Protein AF-A0A356RF55-F1 (afdb_monomer)

Secondary structure (DSSP, 8-state):
---SS-PPSS-EEEEETTTT-TTT----HHHHHHHHHHS-SSSEEEEEESSTT-EEEEES-SSHHHHHHHHHHHHHHHSS-EEEEEHHHHHHHHHTS-TT-EE-TT--EEEEETTEEEEEEEEEESSPPPGGG---EEEETTEEEEEEEETTEEEEEE---SS---HHHHHHHHHHHHHHH-TT-TT--EEEEEHHHHHHHHHTTT-B--

pLDDT: mean 89.75, std 10.33, range [41.44, 98.0]

Radius of gyration: 16.72 Å; Cα contacts (8 Å, |Δi|>4): 399; chains: 1; bounding box: 42×36×48 Å

Foldseek 3Di:
DPPDDDDDAQKKKKFFAPFCVPVPHNDQLVVLLVQLCVQDPVKHFFWWFRDRRTITMIPNHNDPVNQVVSQVSSCVSRVGHMHMDILVLLVLVVVPDDPQWDADPVQWIWDQDPLGTWTKKKKFKPDFADPVLFDFADLDPFKTFHDDSGSGITIITGDDDPPDDDQVVRQVSVVVSSCVVPVVCPVMHIHMDGSSRSCCVSVVNNMDGD

Mean predicted aligned error: 4.97 Å

Sequence (210 aa):
MITSKIIPQGCGVIFPKDMGNYAHNSVEIRQIFQKLREGTSMIQFVGYHPRRSGNFMFWPGANQEDLQKAKQIGEAVTQLPCLTRSRDSLLLVNTQLPREIQSTARGSLYLETEKGPRKIILVMLSESIEERYHITGPINPRVDIYKWVSPSDVLLLYTRPQTGGDVGQVTTALLKHLKKNCAFLTQLDGTGRAMGVIKDIVTRKNLRYD

Solven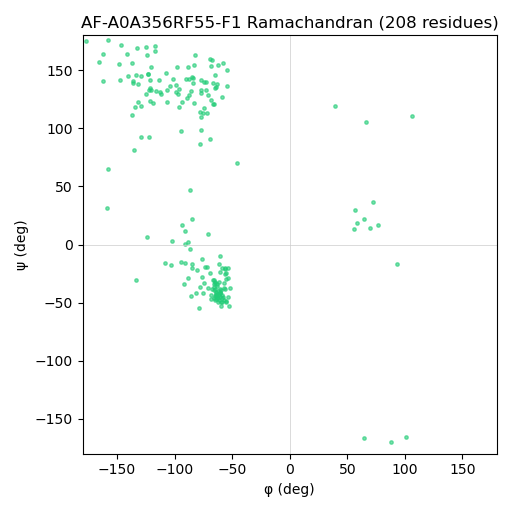t-accessible surface area (backbone atoms only — not comparable to full-atom values): 11816 Å² total; per-residue (Å²): 132,91,78,80,88,76,78,66,83,45,27,19,36,41,38,39,43,75,38,41,36,83,91,80,42,80,58,62,60,66,61,53,51,53,53,48,46,70,70,44,91,82,46,43,54,61,33,32,42,87,53,53,49,41,39,40,30,29,34,61,10,70,49,70,67,40,37,49,53,51,26,53,52,46,24,70,70,68,74,29,65,47,47,59,45,36,46,66,61,52,40,52,52,60,71,70,52,71,88,77,55,46,70,47,99,86,46,46,34,29,38,78,47,99,89,44,75,21,35,38,30,36,32,40,42,77,54,75,49,62,71,96,73,69,73,67,45,77,78,50,102,42,36,28,36,66,42,76,75,48,54,33,32,33,36,29,34,31,55,74,49,96,71,70,81,56,57,64,58,56,33,53,51,50,50,54,51,48,39,71,76,37,74,86,46,77,84,66,48,66,42,48,43,52,41,31,58,54,46,24,63,67,71,61,44,78,59,46,69,129

Nearest PDB structures (foldseek):
  2ywe-assembly1_A  TM=2.820E-01  e=8.506E-03  Aquifex aeolicus VF5
  4un1-assembly2_C  TM=5.037E-01  e=1.019E+00  Desulfovibrio desulfuricans
  4pvh-assembly1_A  TM=2.964E-01  e=3.865E-01  Phleum pratense
  3kso-assembly1_A-3  TM=2.111E-01  e=7.525E-01  Escherichia coli K-12
  8gjk-assembly1_A  TM=2.658E-01  e=4.360E+00  Campylobacter jejuni

Structure (mmCIF, N/CA/C/O backbone):
data_AF-A0A356RF55-F1
#
_entry.id   AF-A0A356RF55-F1
#
loop_
_atom_site.group_PDB
_atom_site.id
_atom_site.type_symbol
_atom_site.label_atom_id
_atom_site.label_alt_id
_atom_site.label_comp_id
_atom_site.label_asym_id
_atom_site.label_entity_id
_atom_site.lab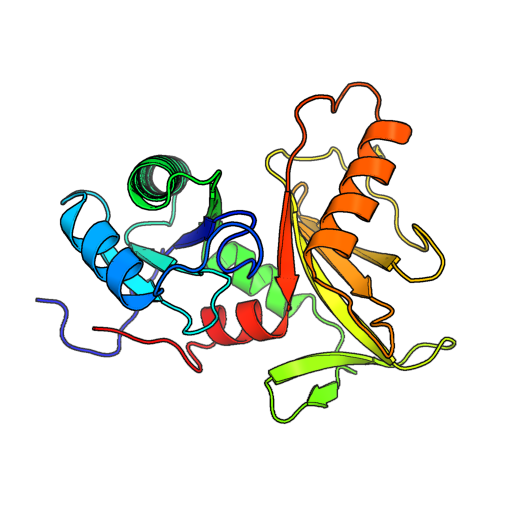el_seq_id
_atom_site.pdbx_PDB_ins_code
_atom_site.Cartn_x
_atom_site.Cartn_y
_atom_site.Cartn_z
_atom_site.occupancy
_atom_site.B_iso_or_equiv
_atom_site.auth_seq_id
_atom_site.auth_comp_id
_atom_site.auth_asym_id
_atom_site.auth_atom_id
_atom_site.pdbx_PDB_model_num
ATOM 1 N N . MET A 1 1 ? -23.279 -4.920 19.973 1.00 45.03 1 MET A N 1
ATOM 2 C CA . MET A 1 1 ? -22.779 -6.015 19.111 1.00 45.03 1 MET A CA 1
ATOM 3 C C . MET A 1 1 ? -23.120 -5.675 17.670 1.00 45.03 1 MET A C 1
ATOM 5 O O . MET A 1 1 ? -24.299 -5.621 17.353 1.00 45.03 1 MET A O 1
ATOM 9 N N . ILE A 1 2 ? -22.125 -5.373 16.830 1.00 41.44 2 ILE A N 1
ATOM 10 C CA . ILE A 1 2 ? -22.336 -5.146 15.392 1.00 41.44 2 ILE A CA 1
ATOM 11 C C . ILE A 1 2 ? -22.515 -6.523 14.750 1.00 41.44 2 ILE A C 1
ATOM 13 O O . ILE A 1 2 ? -21.551 -7.253 14.534 1.00 41.44 2 ILE A O 1
ATOM 17 N N . THR A 1 3 ? -23.761 -6.918 14.516 1.00 45.28 3 THR A N 1
ATOM 18 C CA . THR A 1 3 ? -24.101 -8.155 13.817 1.00 45.28 3 THR A CA 1
ATOM 19 C C . THR A 1 3 ? -23.892 -7.958 12.312 1.00 45.28 3 THR A C 1
ATOM 21 O O . THR A 1 3 ? -24.597 -7.203 11.658 1.00 45.28 3 THR A O 1
ATOM 24 N N . SER A 1 4 ? -22.866 -8.621 11.775 1.00 50.97 4 SER A N 1
ATOM 25 C CA . SER A 1 4 ? -22.692 -9.062 10.381 1.00 50.97 4 SER A CA 1
ATOM 26 C C . SER A 1 4 ? -23.138 -8.142 9.216 1.00 50.97 4 SER A C 1
ATOM 28 O O . SER A 1 4 ? -24.322 -7.962 8.945 1.00 50.97 4 SER A O 1
ATOM 30 N N . LYS A 1 5 ? -22.145 -7.775 8.385 1.00 54.94 5 LYS A N 1
ATOM 31 C CA . LYS A 1 5 ? -22.185 -7.321 6.968 1.00 54.94 5 LYS A CA 1
ATOM 32 C C . LYS A 1 5 ? -22.260 -5.825 6.652 1.00 54.94 5 LYS A C 1
ATOM 34 O O . LYS A 1 5 ? -21.904 -5.463 5.527 1.00 54.94 5 LYS A O 1
ATOM 39 N N . ILE A 1 6 ? -22.624 -4.946 7.582 1.00 60.50 6 ILE A N 1
ATOM 40 C CA . ILE A 1 6 ? -22.562 -3.499 7.318 1.00 60.50 6 ILE A CA 1
ATOM 41 C C . ILE A 1 6 ? -21.226 -2.971 7.835 1.00 60.50 6 ILE A C 1
ATOM 43 O O . ILE A 1 6 ? -21.076 -2.706 9.021 1.00 60.50 6 ILE A O 1
ATOM 47 N N . ILE A 1 7 ? -20.239 -2.834 6.940 1.00 64.19 7 ILE A N 1
ATOM 48 C CA . ILE A 1 7 ? -19.056 -2.023 7.251 1.00 64.19 7 ILE A CA 1
ATOM 49 C C . ILE A 1 7 ? -19.541 -0.576 7.365 1.00 64.19 7 ILE A C 1
ATOM 51 O O . ILE A 1 7 ? -20.090 -0.074 6.370 1.00 64.19 7 ILE A O 1
ATOM 55 N N . PRO A 1 8 ? -19.347 0.082 8.519 1.00 69.12 8 PRO A N 1
ATOM 56 C CA . PRO A 1 8 ? -19.706 1.480 8.676 1.00 69.12 8 PRO A CA 1
ATOM 57 C C . PRO A 1 8 ? -19.044 2.344 7.596 1.00 69.12 8 PRO A C 1
ATOM 59 O O . PRO A 1 8 ? -17.955 2.042 7.096 1.00 69.12 8 PRO A O 1
ATOM 62 N N . GLN A 1 9 ? -19.697 3.438 7.213 1.00 78.12 9 GLN A N 1
ATOM 63 C CA . GLN A 1 9 ? -18.981 4.495 6.502 1.00 78.12 9 GLN A CA 1
ATOM 64 C C . GLN A 1 9 ? -17.884 5.065 7.414 1.00 78.12 9 GLN A C 1
ATOM 66 O O . GLN A 1 9 ? -17.969 4.965 8.640 1.00 78.12 9 GLN A O 1
ATOM 71 N N . GLY A 1 10 ? -16.829 5.620 6.813 1.00 87.94 10 GLY A N 1
ATOM 72 C CA . GLY A 1 10 ? -15.719 6.178 7.583 1.00 87.94 10 GLY A CA 1
ATOM 73 C C . GLY A 1 10 ? -14.835 5.128 8.261 1.00 87.94 10 GLY A C 1
ATOM 74 O O . GLY A 1 10 ? -14.395 5.343 9.382 1.00 87.94 10 GLY A O 1
ATOM 75 N N . CYS A 1 11 ? -14.595 3.980 7.624 1.00 94.56 11 CYS A N 1
ATOM 76 C CA . CYS A 1 11 ? -13.576 3.025 8.075 1.00 94.56 11 CYS A CA 1
ATOM 77 C C . CYS A 1 11 ? -12.179 3.399 7.578 1.00 94.56 11 CYS A C 1
ATOM 79 O O . CYS A 1 11 ? -12.027 3.978 6.501 1.00 94.56 11 CYS A O 1
ATOM 81 N N . GLY A 1 12 ? -11.166 2.948 8.313 1.00 96.56 12 GLY A N 1
ATOM 82 C CA . GLY A 1 12 ? -9.767 2.972 7.901 1.00 96.56 12 GLY A CA 1
ATOM 83 C C . GLY A 1 12 ? -9.188 1.566 7.772 1.00 96.56 12 GLY A C 1
ATOM 84 O O . GLY A 1 12 ? -9.818 0.572 8.146 1.00 96.56 12 GLY A O 1
ATOM 85 N N . VAL A 1 13 ? -7.982 1.477 7.214 1.00 97.31 13 VAL A N 1
ATOM 86 C CA . VAL A 1 13 ? -7.212 0.235 7.099 1.00 97.31 13 VAL A CA 1
ATOM 87 C C . VAL A 1 13 ? -5.781 0.453 7.560 1.00 97.31 13 VAL A C 1
ATOM 89 O O . VAL A 1 13 ? -5.168 1.462 7.217 1.00 97.31 13 VAL A O 1
ATOM 92 N N . ILE A 1 14 ? -5.253 -0.514 8.312 1.00 97.31 14 ILE A N 1
ATOM 93 C CA . ILE A 1 14 ? -3.844 -0.606 8.692 1.00 97.31 14 ILE A CA 1
ATOM 94 C C . ILE A 1 14 ? -3.115 -1.586 7.780 1.00 97.31 14 ILE A C 1
ATOM 96 O O . ILE A 1 14 ? -3.590 -2.697 7.524 1.00 97.31 14 ILE A O 1
ATOM 100 N N . PHE A 1 15 ? -1.920 -1.181 7.367 1.00 96.81 15 PHE A N 1
ATOM 101 C CA . PHE A 1 15 ? -0.965 -1.944 6.583 1.00 96.81 15 PHE A CA 1
ATOM 102 C C . PHE A 1 15 ? 0.364 -2.043 7.346 1.00 96.81 15 PHE A C 1
ATOM 104 O O . PHE A 1 15 ? 1.213 -1.157 7.207 1.00 96.81 15 PHE A O 1
ATOM 111 N N . PRO A 1 16 ? 0.577 -3.103 8.146 1.00 94.94 16 PRO A N 1
ATOM 112 C CA . PRO A 1 16 ? 1.863 -3.346 8.781 1.00 94.94 16 PRO A CA 1
ATOM 113 C C . PRO A 1 16 ? 2.928 -3.635 7.727 1.00 94.94 16 PRO A C 1
ATOM 115 O O . PRO A 1 16 ? 2.710 -4.384 6.766 1.00 94.94 16 PRO A O 1
ATOM 118 N N . LYS A 1 17 ? 4.089 -3.019 7.872 1.00 92.38 17 LYS A N 1
ATOM 119 C CA . LYS A 1 17 ? 5.213 -3.209 6.968 1.00 92.38 17 LYS A CA 1
ATOM 120 C C . LYS A 1 17 ? 5.844 -4.581 7.195 1.00 92.38 17 LYS A C 1
ATOM 122 O O . LYS A 1 17 ? 5.948 -5.042 8.324 1.00 92.38 17 LYS A O 1
ATOM 127 N N . ASP A 1 18 ? 6.230 -5.236 6.102 1.00 87.94 18 ASP A N 1
ATOM 128 C CA . ASP A 1 18 ? 6.951 -6.516 6.087 1.00 87.94 18 ASP A CA 1
ATOM 129 C C . ASP A 1 18 ? 6.282 -7.682 6.835 1.00 87.94 18 ASP A C 1
ATOM 131 O O . ASP A 1 18 ? 6.915 -8.711 7.041 1.00 87.94 18 ASP A O 1
ATOM 135 N N . MET A 1 19 ? 5.005 -7.577 7.219 1.00 89.38 19 MET A N 1
ATOM 136 C CA . MET A 1 19 ? 4.285 -8.663 7.888 1.00 89.38 19 MET A CA 1
ATOM 137 C C . MET A 1 19 ? 4.148 -9.895 6.983 1.00 89.38 19 MET A C 1
ATOM 139 O O . MET A 1 19 ? 3.835 -9.783 5.795 1.00 89.38 19 MET A O 1
ATOM 143 N N . GLY A 1 20 ? 4.348 -11.088 7.549 1.00 80.69 20 GLY A N 1
ATOM 144 C CA . GLY A 1 20 ? 4.216 -12.347 6.816 1.00 80.69 20 GLY A CA 1
ATOM 145 C C . GLY A 1 20 ? 5.398 -12.664 5.898 1.00 80.69 20 GLY A C 1
ATOM 146 O O . GLY A 1 20 ? 5.267 -13.514 5.013 1.00 80.69 20 GLY A O 1
ATOM 147 N N . ASN A 1 21 ? 6.538 -12.002 6.103 1.00 79.88 21 ASN A N 1
ATOM 148 C CA . ASN A 1 21 ? 7.805 -12.354 5.489 1.00 79.88 21 ASN A CA 1
ATOM 149 C C . ASN A 1 21 ? 8.340 -13.645 6.133 1.00 79.88 21 ASN A C 1
ATOM 151 O O . ASN A 1 21 ? 8.698 -13.673 7.312 1.00 79.88 21 ASN A O 1
ATOM 155 N N . TYR A 1 22 ? 8.392 -14.721 5.339 1.00 65.31 22 TYR A N 1
ATOM 156 C CA . TYR A 1 22 ? 8.754 -16.078 5.773 1.00 65.31 22 TYR A CA 1
ATOM 157 C C . TYR A 1 22 ? 10.091 -16.168 6.515 1.00 65.31 22 TYR A C 1
ATOM 159 O O . TYR A 1 22 ? 10.245 -17.049 7.353 1.00 65.31 22 TYR A O 1
ATOM 167 N N . ALA A 1 23 ? 11.039 -15.276 6.218 1.00 67.69 23 ALA A N 1
ATOM 168 C CA . ALA A 1 23 ? 12.357 -15.288 6.843 1.00 67.69 23 ALA A CA 1
ATOM 169 C C . ALA A 1 23 ? 12.408 -14.556 8.196 1.00 67.69 23 ALA A C 1
ATOM 171 O O . ALA A 1 23 ? 13.361 -14.753 8.943 1.00 67.69 23 ALA A O 1
ATOM 172 N N . HIS A 1 24 ? 11.420 -13.708 8.515 1.00 65.38 24 HIS A N 1
ATOM 173 C CA . HIS A 1 24 ? 11.557 -12.733 9.605 1.00 65.38 24 HIS A CA 1
ATOM 174 C C . HIS A 1 24 ? 10.361 -12.647 10.564 1.00 65.38 24 HIS A C 1
ATOM 176 O O . HIS A 1 24 ? 10.567 -12.340 11.733 1.00 65.38 24 HIS A O 1
ATOM 182 N N . ASN A 1 25 ? 9.122 -12.904 10.125 1.00 70.44 25 ASN A N 1
ATOM 183 C CA . ASN A 1 25 ? 7.933 -12.714 10.972 1.00 70.44 25 ASN A CA 1
ATOM 184 C C . ASN A 1 25 ? 6.718 -13.547 10.516 1.00 70.44 25 ASN A C 1
ATOM 186 O O . ASN A 1 25 ? 5.662 -13.026 10.137 1.00 70.44 25 ASN A O 1
ATOM 190 N N . 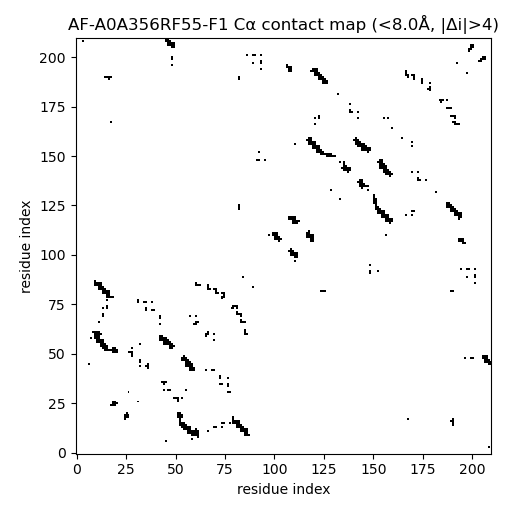SER A 1 26 ? 6.843 -14.875 10.586 1.00 71.31 26 SER A N 1
ATOM 191 C CA . SER A 1 26 ? 5.713 -15.783 10.360 1.00 71.31 26 SER A CA 1
ATOM 192 C C . SER A 1 26 ? 4.699 -15.686 11.505 1.00 71.31 26 SER A C 1
ATOM 194 O O . SER A 1 26 ? 4.790 -16.417 12.487 1.00 71.31 26 SER A O 1
ATOM 196 N N . VAL A 1 27 ? 3.721 -14.792 11.365 1.00 77.44 27 VAL A N 1
ATOM 197 C CA . VAL A 1 27 ? 2.642 -14.603 12.342 1.00 77.44 27 VAL A CA 1
ATOM 198 C C . VAL A 1 27 ? 1.297 -15.020 11.749 1.00 77.44 27 VAL A C 1
ATOM 200 O O . VAL A 1 27 ? 1.005 -14.763 10.577 1.00 77.44 27 VAL A O 1
ATOM 203 N N . GLU A 1 28 ? 0.451 -15.654 12.562 1.00 88.06 28 GLU A N 1
ATOM 204 C CA . GLU A 1 28 ? -0.920 -15.970 12.173 1.00 88.06 28 GLU A CA 1
ATOM 205 C C . GLU A 1 28 ? -1.789 -14.700 12.196 1.00 88.06 28 GLU A C 1
ATOM 207 O O . GLU A 1 28 ? -2.009 -14.082 13.237 1.00 88.06 28 GLU A O 1
ATOM 212 N N . ILE A 1 29 ? -2.316 -14.312 11.031 1.00 91.69 29 ILE A N 1
ATOM 213 C CA . ILE A 1 29 ? -3.093 -13.070 10.853 1.00 91.69 29 ILE A CA 1
ATOM 214 C C . ILE A 1 2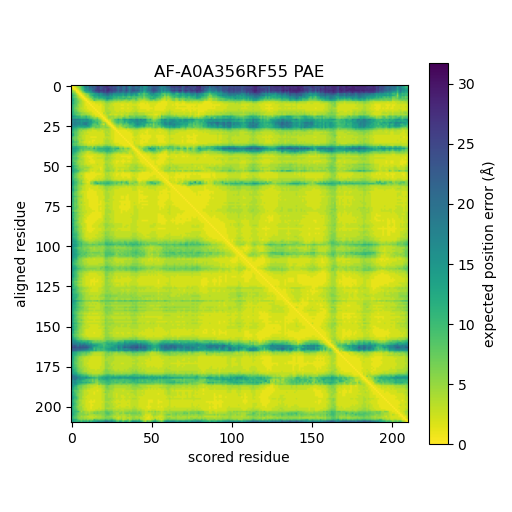9 ? -4.292 -13.015 11.803 1.00 91.69 29 ILE A C 1
ATOM 216 O O . ILE A 1 29 ? -4.613 -11.950 12.324 1.00 91.69 29 ILE A O 1
ATOM 220 N N . ARG A 1 30 ? -4.951 -14.158 12.025 1.00 92.75 30 ARG A N 1
ATOM 221 C CA . ARG A 1 30 ? -6.131 -14.254 12.886 1.00 92.75 30 ARG A CA 1
ATOM 222 C C . ARG A 1 30 ? -5.800 -13.912 14.337 1.00 92.75 30 ARG A C 1
ATOM 224 O O . ARG A 1 30 ? -6.541 -13.157 14.953 1.00 92.75 30 ARG A O 1
ATOM 231 N N . GLN A 1 31 ? -4.667 -14.394 14.843 1.00 92.88 31 GLN A N 1
ATOM 232 C CA . GLN A 1 31 ? -4.206 -14.082 16.198 1.00 92.88 31 GLN A CA 1
ATOM 233 C C . GLN A 1 31 ? -3.891 -12.591 16.349 1.00 92.88 31 GLN A C 1
ATOM 235 O O . GLN A 1 31 ? -4.252 -11.979 17.349 1.00 92.88 31 GLN A O 1
ATOM 240 N N . ILE A 1 32 ? -3.264 -11.974 15.340 1.00 94.19 32 ILE A N 1
ATOM 241 C CA . ILE A 1 32 ? -3.042 -10.521 15.342 1.00 94.19 32 ILE A CA 1
ATOM 242 C C . ILE A 1 32 ? -4.367 -9.766 15.324 1.00 94.19 32 ILE A C 1
ATOM 244 O O . ILE A 1 32 ? -4.532 -8.823 16.089 1.00 94.19 32 ILE A O 1
ATOM 248 N N . PHE A 1 33 ? -5.330 -10.191 14.507 1.00 95.19 33 PHE A N 1
ATOM 249 C CA . PHE A 1 33 ? -6.646 -9.561 14.480 1.00 95.19 33 PHE A CA 1
ATOM 250 C C . PHE A 1 33 ? -7.365 -9.643 15.835 1.00 95.19 33 PHE A C 1
ATOM 252 O O . PHE A 1 33 ? -7.928 -8.644 16.273 1.00 95.19 33 PHE A O 1
ATOM 259 N N . GLN A 1 34 ? -7.300 -10.787 16.522 1.00 94.00 34 GLN A N 1
ATOM 260 C CA . GLN A 1 34 ? -7.852 -10.942 17.874 1.00 94.00 34 GLN A CA 1
ATOM 261 C C . GLN A 1 34 ? -7.205 -9.963 18.862 1.00 94.00 34 GLN A C 1
ATOM 263 O O . GLN A 1 34 ? -7.913 -9.186 19.495 1.00 94.00 34 GLN A O 1
ATOM 268 N N . LYS A 1 35 ? -5.868 -9.890 18.891 1.00 94.50 35 LYS A N 1
ATOM 269 C CA . LYS A 1 35 ? -5.140 -8.930 19.740 1.00 94.50 35 LYS A CA 1
ATOM 270 C C . LYS A 1 35 ? -5.480 -7.472 19.420 1.00 94.50 35 LYS A C 1
ATOM 272 O O . LYS A 1 35 ? -5.615 -6.655 20.323 1.00 94.50 35 LYS A O 1
ATOM 277 N N . LEU A 1 36 ? -5.642 -7.131 18.139 1.00 94.69 36 LEU A N 1
ATOM 278 C CA . LEU A 1 36 ? -6.057 -5.787 17.725 1.00 94.69 36 LEU A CA 1
ATOM 279 C C . LEU A 1 36 ? -7.458 -5.443 18.252 1.00 94.69 36 LEU A C 1
ATOM 281 O O . LEU A 1 36 ? -7.677 -4.320 18.699 1.00 94.69 36 LEU A O 1
ATOM 285 N N . ARG A 1 37 ? -8.393 -6.402 18.245 1.00 92.88 37 ARG A N 1
ATOM 286 C CA . ARG A 1 37 ? -9.746 -6.217 18.797 1.00 92.88 37 ARG A CA 1
ATOM 287 C C . ARG A 1 37 ? -9.760 -6.025 20.313 1.00 92.88 37 ARG A C 1
ATOM 289 O O . ARG A 1 37 ? -10.646 -5.343 20.815 1.00 92.88 37 ARG A O 1
ATOM 296 N N . GLU A 1 38 ? -8.807 -6.617 21.021 1.00 90.50 38 GLU A N 1
ATOM 297 C CA . GLU A 1 38 ? -8.662 -6.496 22.477 1.00 90.50 38 GLU A CA 1
ATOM 298 C C . GLU A 1 38 ? -7.961 -5.191 22.897 1.00 90.50 38 GLU A C 1
ATOM 300 O O . GLU A 1 38 ? -8.116 -4.744 24.031 1.00 90.50 38 GLU A O 1
ATOM 305 N N . GLY A 1 39 ? -7.199 -4.564 21.993 1.00 78.75 39 GLY A N 1
ATOM 306 C CA . GLY A 1 39 ? -6.265 -3.486 22.325 1.00 78.75 39 GLY A CA 1
ATOM 307 C C . GLY A 1 39 ? -6.879 -2.131 22.696 1.00 78.75 39 GLY A C 1
ATOM 308 O O . GLY A 1 39 ? -6.184 -1.308 23.290 1.00 78.75 39 GLY A O 1
ATOM 309 N N . THR A 1 40 ? -8.142 -1.843 22.354 1.00 80.25 40 THR A N 1
ATOM 310 C CA . THR A 1 40 ? -8.787 -0.574 22.743 1.00 80.25 40 THR A CA 1
ATOM 311 C C . THR A 1 40 ? -10.311 -0.586 22.573 1.00 80.25 40 THR A C 1
ATOM 313 O O . THR A 1 40 ? -10.854 -1.311 21.744 1.00 80.25 40 THR A O 1
ATOM 316 N N . SER A 1 41 ? -11.003 0.291 23.307 1.00 80.56 41 SER A N 1
ATOM 317 C CA . SER A 1 41 ? -12.420 0.616 23.098 1.00 80.56 41 SER A CA 1
ATOM 318 C C . SER A 1 41 ? -12.652 1.795 22.140 1.00 80.56 41 SER A C 1
ATOM 320 O O . SER A 1 41 ? -13.771 1.959 21.657 1.00 80.56 41 SER A O 1
ATOM 322 N N . MET A 1 42 ? -11.624 2.607 21.849 1.00 85.75 42 MET A N 1
ATOM 323 C CA . MET A 1 42 ? -11.750 3.813 21.011 1.00 85.75 42 MET A CA 1
ATOM 324 C C . MET A 1 42 ? -11.809 3.500 19.512 1.00 85.75 42 MET A C 1
ATOM 326 O O . MET A 1 42 ? -12.516 4.172 18.769 1.00 85.75 42 MET A O 1
ATOM 330 N N . ILE A 1 43 ? -11.059 2.485 19.077 1.00 91.94 43 ILE A N 1
ATOM 331 C CA . ILE A 1 43 ? -11.009 2.004 17.696 1.00 91.94 43 ILE A CA 1
ATOM 332 C C . ILE A 1 43 ? -11.417 0.534 17.683 1.00 91.94 43 ILE A C 1
ATOM 334 O O . ILE A 1 43 ? -10.798 -0.307 18.325 1.00 91.94 43 ILE A O 1
ATOM 338 N N . GLN A 1 44 ? -12.441 0.206 16.911 1.00 93.12 44 GLN A N 1
ATOM 339 C CA . GLN A 1 44 ? -12.911 -1.157 16.729 1.00 93.12 44 GLN A CA 1
ATOM 340 C C . GLN A 1 44 ? -12.310 -1.745 15.461 1.00 93.12 44 GLN A C 1
ATOM 342 O O . GLN A 1 44 ? -12.572 -1.268 14.359 1.00 93.12 44 GLN A O 1
ATOM 347 N N . PHE A 1 45 ? -11.538 -2.817 15.595 1.00 93.94 45 PHE A N 1
ATOM 348 C CA . PHE A 1 45 ? -11.098 -3.605 14.450 1.00 93.94 45 PHE A CA 1
ATOM 349 C C . PHE A 1 45 ? -12.241 -4.500 13.977 1.00 93.94 45 PHE A C 1
ATOM 351 O O . PHE A 1 45 ? -12.694 -5.389 14.694 1.00 93.94 45 PHE A O 1
ATOM 358 N N . VAL A 1 46 ? -12.731 -4.233 12.767 1.00 93.00 46 VAL A N 1
ATOM 359 C CA . VAL A 1 46 ? -13.985 -4.805 12.253 1.00 93.00 46 VAL A CA 1
ATOM 360 C C . VAL A 1 46 ? -13.770 -5.939 11.262 1.00 93.00 46 VAL A C 1
ATOM 362 O O . VAL A 1 46 ? -14.688 -6.711 11.020 1.00 93.00 46 VAL A O 1
ATOM 365 N N . GLY A 1 47 ? -12.578 -6.070 10.680 1.00 93.50 47 GLY A N 1
ATOM 366 C CA . GLY A 1 47 ? -12.279 -7.180 9.781 1.00 93.50 47 GLY A CA 1
ATOM 367 C C . GLY A 1 47 ? -10.842 -7.189 9.287 1.00 93.50 47 GLY A C 1
ATOM 368 O O . GLY A 1 47 ? -10.066 -6.274 9.556 1.00 93.50 47 GLY A O 1
ATOM 369 N N . TYR A 1 48 ? -10.479 -8.225 8.538 1.00 95.19 48 TYR A N 1
ATOM 370 C CA . TYR A 1 48 ? -9.138 -8.355 7.972 1.00 95.19 48 TYR A CA 1
ATOM 371 C C . TYR A 1 48 ? -9.128 -9.088 6.632 1.00 95.19 48 TYR A C 1
ATOM 373 O O . TYR A 1 48 ? -9.999 -9.904 6.325 1.00 95.19 48 TYR A O 1
ATOM 381 N N . HIS A 1 49 ? -8.102 -8.818 5.826 1.00 94.12 49 HIS A N 1
ATOM 382 C CA . HIS A 1 49 ? -7.823 -9.595 4.623 1.00 94.12 49 HIS A CA 1
ATOM 383 C C . HIS A 1 49 ? -6.975 -10.830 4.989 1.00 94.12 49 HIS A C 1
ATOM 385 O O . HIS A 1 49 ? -5.919 -10.672 5.602 1.00 94.12 49 HIS A O 1
ATOM 391 N N . PRO A 1 50 ? -7.313 -12.052 4.533 1.00 91.38 50 PRO A N 1
ATOM 392 C CA . PRO A 1 50 ? -6.638 -13.304 4.908 1.00 91.38 50 PRO A CA 1
ATOM 393 C C . PRO A 1 50 ? -5.221 -13.475 4.330 1.00 91.38 50 PRO A C 1
ATOM 395 O O . PRO A 1 50 ? -4.641 -14.555 4.405 1.00 91.38 50 PRO A O 1
ATOM 398 N N . ARG A 1 51 ? -4.644 -12.439 3.710 1.00 89.00 51 ARG A N 1
ATOM 399 C CA . ARG A 1 51 ? -3.277 -12.510 3.178 1.00 89.00 51 ARG A CA 1
ATOM 400 C C . ARG A 1 51 ? -2.296 -12.208 4.296 1.00 89.00 51 ARG A C 1
ATOM 402 O O . ARG A 1 51 ? -2.492 -11.257 5.043 1.00 89.00 51 ARG A O 1
ATOM 409 N N . ARG A 1 52 ? -1.198 -12.968 4.330 1.00 88.06 52 ARG A N 1
ATOM 410 C CA . ARG A 1 52 ? -0.150 -12.887 5.367 1.00 88.06 52 ARG A CA 1
ATOM 411 C C . ARG A 1 52 ? 0.468 -11.503 5.528 1.00 88.06 52 ARG A C 1
ATOM 413 O O . ARG A 1 52 ? 0.950 -11.201 6.606 1.00 88.06 52 ARG A O 1
ATOM 420 N N . SER A 1 53 ? 0.360 -10.657 4.503 1.00 87.38 53 SER A N 1
ATOM 421 C CA . SER A 1 53 ? 0.805 -9.264 4.535 1.00 87.38 53 SER A CA 1
ATOM 422 C C . SER A 1 53 ? 0.115 -8.390 5.588 1.00 87.38 53 SER A C 1
ATOM 424 O O . SER A 1 53 ? 0.523 -7.247 5.726 1.00 87.38 53 SER A O 1
ATOM 426 N N . GLY A 1 54 ? -0.953 -8.866 6.245 1.00 87.75 54 GLY A N 1
ATOM 427 C CA . GLY A 1 54 ? -1.675 -8.132 7.285 1.00 87.75 54 GLY A CA 1
ATOM 428 C C . GLY A 1 54 ? -2.376 -6.893 6.738 1.00 87.75 54 GLY A C 1
ATOM 429 O O . GLY A 1 54 ? -1.744 -5.896 6.401 1.00 87.75 54 GLY A O 1
ATOM 430 N N . ASN A 1 55 ? -3.697 -6.940 6.596 1.00 95.12 55 ASN A N 1
ATOM 431 C CA . ASN A 1 55 ? -4.468 -5.745 6.254 1.00 95.12 55 ASN A CA 1
ATOM 432 C C . ASN A 1 55 ? -5.716 -5.756 7.125 1.00 95.12 55 ASN A C 1
ATOM 434 O O . ASN A 1 55 ? -6.555 -6.646 6.965 1.00 95.12 55 ASN A O 1
ATOM 438 N N . PHE A 1 56 ? -5.795 -4.817 8.062 1.00 96.00 56 PHE A N 1
ATOM 439 C CA . PHE A 1 56 ? -6.778 -4.831 9.142 1.00 96.00 56 PHE A CA 1
ATOM 440 C C . PHE A 1 56 ? -7.661 -3.596 9.041 1.00 96.00 56 PHE A C 1
ATOM 442 O O . PHE A 1 56 ? -7.164 -2.474 9.042 1.00 96.00 56 PHE A O 1
ATOM 449 N N . MET A 1 57 ? -8.963 -3.808 8.912 1.00 95.81 57 MET A N 1
ATOM 450 C CA . MET A 1 57 ? -9.955 -2.747 8.843 1.00 95.81 57 MET A CA 1
ATOM 451 C C . MET A 1 57 ? -10.409 -2.351 10.239 1.00 95.81 57 MET A C 1
ATOM 453 O O . MET A 1 57 ? -10.619 -3.214 11.094 1.00 95.81 57 MET A O 1
ATOM 457 N N . PHE A 1 58 ? -10.628 -1.057 10.436 1.00 95.56 58 PHE A N 1
ATOM 458 C CA . PHE A 1 58 ? -11.064 -0.507 11.709 1.00 95.56 58 PHE A CA 1
ATOM 459 C C . PHE A 1 58 ? -12.086 0.623 11.551 1.00 95.56 58 PHE A C 1
ATOM 461 O O . PHE A 1 58 ? -12.269 1.178 10.462 1.00 95.56 58 PHE A O 1
ATOM 468 N N . TRP A 1 59 ? -12.771 0.938 12.648 1.00 94.38 59 TRP A N 1
ATOM 469 C CA . TRP A 1 59 ? -13.778 1.985 12.750 1.00 94.38 59 TRP A CA 1
ATOM 470 C C . TRP A 1 59 ? -13.783 2.633 14.151 1.00 94.38 59 TRP A C 1
ATOM 472 O O . TRP A 1 59 ? -13.672 1.897 15.130 1.00 94.38 59 TRP A O 1
ATOM 482 N N . PRO A 1 60 ? -13.978 3.959 14.271 1.00 93.69 60 PRO A N 1
ATOM 483 C CA . PRO A 1 60 ? -13.975 4.942 13.186 1.00 93.69 60 PRO A CA 1
ATOM 484 C C . PRO A 1 60 ? -12.575 5.101 12.572 1.00 93.69 60 PRO A C 1
ATOM 486 O O . PRO A 1 60 ? -11.577 4.680 13.142 1.00 93.69 60 PRO A O 1
ATOM 489 N N . GLY A 1 61 ? -12.511 5.602 11.344 1.00 89.06 61 GLY A N 1
ATOM 490 C CA . GLY A 1 61 ? -11.286 5.779 10.558 1.00 89.06 61 GLY A CA 1
ATOM 491 C C . GLY A 1 61 ? -11.459 6.820 9.454 1.00 89.06 61 GLY A C 1
ATOM 492 O O . GLY A 1 61 ? -10.888 6.681 8.371 1.00 89.06 61 GLY A O 1
ATOM 493 N N . ALA A 1 62 ? -12.313 7.815 9.709 1.00 83.88 62 ALA A N 1
ATOM 494 C CA . ALA A 1 62 ? -12.671 8.857 8.749 1.00 83.88 62 ALA A CA 1
ATOM 495 C C . ALA A 1 62 ? -11.724 10.062 8.814 1.00 83.88 62 ALA A C 1
ATOM 497 O O . ALA A 1 62 ? -11.536 10.748 7.812 1.00 83.88 62 ALA A O 1
ATOM 498 N N . ASN A 1 63 ? -11.139 10.321 9.984 1.00 92.50 63 ASN A N 1
ATOM 499 C CA . ASN A 1 63 ? -10.292 11.482 10.242 1.00 92.50 63 ASN A CA 1
ATOM 500 C C . ASN A 1 63 ? -8.851 11.066 10.595 1.00 92.50 63 ASN A C 1
ATOM 502 O O . ASN A 1 63 ? -8.565 9.903 10.877 1.00 92.50 63 ASN A O 1
ATOM 506 N N . GLN A 1 64 ? -7.936 12.036 10.583 1.00 93.69 64 GLN A N 1
ATOM 507 C CA . GLN A 1 64 ? -6.511 11.791 10.813 1.00 93.69 64 GLN A CA 1
ATOM 508 C C . GLN A 1 64 ? -6.196 11.303 12.237 1.00 93.69 64 GLN A C 1
ATOM 510 O O . GLN A 1 64 ? -5.250 10.539 12.423 1.00 93.69 64 GLN A O 1
ATOM 515 N N . GLU A 1 65 ? -6.980 11.717 13.234 1.00 95.44 65 GLU A N 1
ATOM 516 C CA . GLU A 1 65 ? -6.801 11.294 14.624 1.00 95.44 65 GLU A CA 1
ATOM 517 C C . GLU A 1 65 ? -7.067 9.790 14.776 1.00 95.44 65 GLU A C 1
ATOM 519 O O . GLU A 1 65 ? -6.243 9.069 15.342 1.00 95.44 65 GLU A O 1
ATOM 524 N N . ASP A 1 66 ? -8.160 9.297 14.191 1.00 95.19 66 ASP A N 1
ATOM 525 C CA . ASP A 1 66 ? -8.502 7.875 14.166 1.00 95.19 66 ASP A CA 1
ATOM 526 C C . 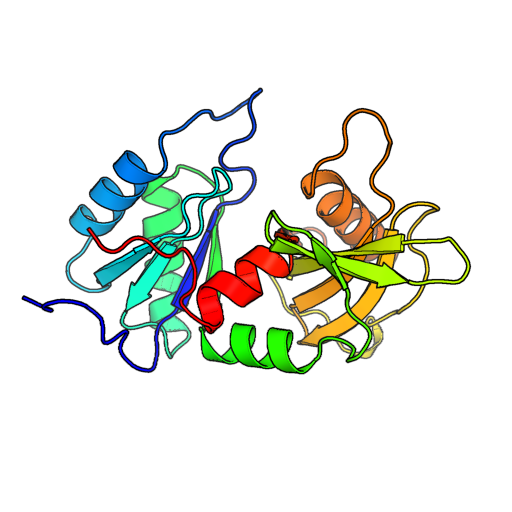ASP A 1 66 ? -7.416 7.059 13.455 1.00 95.19 66 ASP A C 1
ATOM 528 O O . ASP A 1 66 ? -6.975 6.021 13.954 1.00 95.19 66 ASP A O 1
ATOM 532 N N . LEU A 1 67 ? -6.948 7.545 12.296 1.00 96.38 67 LEU A N 1
ATOM 533 C CA . LEU A 1 67 ? -5.883 6.899 11.525 1.00 96.38 67 LEU A CA 1
ATOM 534 C C . LEU A 1 67 ? -4.579 6.797 12.328 1.00 96.38 67 LEU A C 1
ATOM 536 O O . LEU A 1 67 ? -3.883 5.783 12.228 1.00 96.38 67 LEU A O 1
ATOM 540 N N . GLN A 1 68 ? -4.251 7.821 13.119 1.00 96.12 68 GLN A N 1
ATOM 541 C CA . GLN A 1 68 ? -3.043 7.851 13.939 1.00 96.12 68 GLN A CA 1
ATOM 542 C C . GLN A 1 68 ? -3.161 6.949 15.173 1.00 96.12 68 GLN A C 1
ATOM 544 O O . GLN A 1 68 ? -2.226 6.206 15.472 1.00 96.12 68 GLN A O 1
ATOM 549 N N . LYS A 1 69 ? -4.310 6.946 15.859 1.00 95.62 69 LYS A N 1
ATOM 550 C CA . LYS A 1 69 ? -4.568 6.028 16.983 1.00 95.62 69 LYS A CA 1
ATOM 551 C C . LYS A 1 69 ? -4.515 4.575 16.528 1.00 95.62 69 LYS A C 1
ATOM 553 O O . LYS A 1 69 ? -3.827 3.755 17.132 1.00 95.62 69 LYS A O 1
ATOM 558 N N . ALA A 1 70 ? -5.194 4.265 15.424 1.00 96.50 70 ALA A N 1
ATOM 559 C CA . ALA A 1 70 ? -5.173 2.936 14.835 1.00 96.50 70 ALA A CA 1
ATOM 560 C C . ALA A 1 70 ? -3.743 2.517 14.481 1.00 96.50 70 ALA A C 1
ATOM 562 O O . ALA A 1 70 ? -3.337 1.415 14.840 1.00 96.50 70 ALA A O 1
ATOM 563 N N . LYS A 1 71 ? -2.953 3.410 13.863 1.00 96.56 71 LYS A N 1
ATOM 564 C CA . LYS A 1 71 ? -1.529 3.176 13.590 1.00 96.56 71 LYS A CA 1
ATOM 565 C C . LYS A 1 71 ? -0.769 2.776 14.858 1.00 96.56 71 LYS A C 1
ATOM 567 O O . LYS A 1 71 ? -0.136 1.728 14.846 1.00 96.56 71 LYS A O 1
ATOM 572 N N . GLN A 1 72 ? -0.874 3.551 15.938 1.00 96.44 72 GLN A N 1
ATOM 573 C CA . GLN A 1 72 ? -0.173 3.278 17.201 1.00 96.44 72 GLN A CA 1
ATOM 574 C C . GLN A 1 72 ? -0.541 1.910 17.792 1.00 96.44 72 GLN A C 1
ATOM 576 O O . GLN A 1 72 ? 0.336 1.155 18.205 1.00 96.44 72 GLN A O 1
ATOM 581 N N . ILE A 1 73 ? -1.830 1.557 17.786 1.00 96.00 73 ILE A N 1
ATOM 582 C CA . ILE A 1 73 ? -2.302 0.241 18.245 1.00 96.00 73 ILE A CA 1
ATOM 583 C C . ILE A 1 73 ? -1.760 -0.869 17.342 1.00 96.00 73 ILE A C 1
ATOM 585 O O . ILE A 1 73 ? -1.287 -1.897 17.825 1.00 96.00 73 ILE A O 1
ATOM 589 N N . GLY A 1 74 ? -1.801 -0.651 16.025 1.00 95.75 74 GLY A N 1
ATOM 590 C CA . GLY A 1 74 ? -1.236 -1.552 15.029 1.00 95.75 74 GLY A CA 1
ATOM 591 C C . GLY A 1 74 ? 0.239 -1.832 15.292 1.00 95.75 74 GLY A C 1
ATOM 592 O O . GLY A 1 74 ? 0.632 -2.995 15.352 1.00 95.75 74 GLY A O 1
ATOM 593 N N . GLU A 1 75 ? 1.035 -0.789 15.513 1.00 96.12 75 GLU A N 1
ATOM 594 C CA . GLU A 1 75 ? 2.467 -0.887 15.814 1.00 96.12 75 GLU A CA 1
ATOM 595 C C . GLU A 1 75 ? 2.713 -1.610 17.141 1.00 96.12 75 GLU A C 1
ATOM 597 O O . GLU A 1 75 ? 3.540 -2.517 17.193 1.00 96.12 75 GLU A O 1
ATOM 602 N N . ALA A 1 76 ? 1.938 -1.305 18.185 1.00 95.38 76 ALA A N 1
ATOM 603 C CA . ALA A 1 76 ? 2.053 -1.970 19.482 1.00 95.38 76 ALA A CA 1
ATOM 604 C C . ALA A 1 76 ? 1.694 -3.466 19.429 1.00 95.38 76 ALA A C 1
ATOM 606 O O . ALA A 1 76 ? 2.340 -4.288 20.075 1.00 95.38 76 ALA A O 1
ATOM 607 N N . VAL A 1 77 ? 0.684 -3.860 18.653 1.00 94.62 77 VAL A N 1
ATOM 608 C CA . VAL A 1 77 ? 0.268 -5.269 18.565 1.00 94.62 77 VAL A CA 1
ATOM 609 C C . VAL A 1 77 ? 1.156 -6.064 17.613 1.00 94.62 77 VAL A C 1
ATOM 611 O O . VAL A 1 77 ? 1.507 -7.210 17.898 1.00 94.62 77 VAL A O 1
ATOM 614 N N . THR A 1 78 ? 1.502 -5.480 16.466 1.00 92.75 78 THR A N 1
ATOM 615 C CA . THR A 1 78 ? 2.276 -6.172 15.425 1.00 92.75 78 THR A CA 1
ATOM 616 C C . THR A 1 78 ? 3.776 -6.113 15.669 1.00 92.75 78 THR A C 1
ATOM 618 O O . THR A 1 78 ? 4.487 -6.949 15.117 1.00 92.75 78 THR A O 1
ATOM 621 N N . GLN A 1 79 ? 4.248 -5.160 16.482 1.00 93.06 79 GLN A N 1
ATOM 622 C CA . GLN A 1 79 ? 5.667 -4.836 16.664 1.00 93.06 79 GLN A CA 1
ATOM 623 C C . GLN A 1 79 ? 6.354 -4.467 15.336 1.00 93.06 79 GLN A C 1
ATOM 625 O O . GLN A 1 79 ? 7.541 -4.716 15.135 1.00 93.06 79 GLN A O 1
ATOM 630 N N . LEU A 1 80 ? 5.589 -3.894 14.399 1.00 93.00 80 LEU A N 1
ATOM 631 C CA . LEU A 1 80 ? 6.033 -3.507 13.062 1.00 93.00 80 LEU A CA 1
ATOM 632 C C . LEU A 1 80 ? 5.545 -2.093 12.739 1.00 93.00 80 LEU A C 1
ATOM 634 O O . LEU A 1 80 ? 4.414 -1.765 13.104 1.00 93.00 80 LEU A O 1
ATOM 638 N N . PRO A 1 81 ? 6.318 -1.287 11.986 1.00 94.50 81 PRO A N 1
ATOM 639 C CA . PRO A 1 81 ? 5.840 -0.006 11.475 1.00 94.50 81 PRO A CA 1
ATOM 640 C C . PRO A 1 81 ? 4.539 -0.181 10.695 1.00 94.50 81 PRO A C 1
ATOM 642 O O . PRO A 1 81 ? 4.420 -1.096 9.874 1.00 94.50 81 PRO A O 1
ATOM 645 N N . CYS A 1 82 ? 3.571 0.704 10.913 1.00 96.56 82 CYS A N 1
ATOM 646 C CA . CYS A 1 82 ? 2.279 0.628 10.243 1.00 96.56 82 CYS A CA 1
ATOM 647 C C . CYS A 1 82 ? 1.992 1.890 9.436 1.00 96.56 82 CYS A C 1
ATOM 649 O O . CYS A 1 82 ? 2.239 3.011 9.875 1.00 96.56 82 CYS A O 1
ATOM 651 N N . LEU A 1 83 ? 1.391 1.706 8.261 1.00 97.06 83 LEU A N 1
ATOM 652 C CA . LEU A 1 83 ? 0.739 2.792 7.535 1.00 97.06 83 LEU A CA 1
ATOM 653 C C . LEU A 1 83 ? -0.771 2.635 7.607 1.00 97.06 83 LEU A C 1
ATOM 655 O O . LEU A 1 83 ? -1.290 1.519 7.622 1.00 97.06 83 LEU A O 1
ATOM 659 N N . THR A 1 84 ? -1.476 3.760 7.624 1.00 97.44 84 THR A N 1
ATOM 660 C CA . THR A 1 84 ? -2.935 3.796 7.637 1.00 97.44 84 THR A CA 1
ATOM 661 C C . THR A 1 84 ? -3.472 4.603 6.467 1.00 97.44 84 THR A C 1
ATOM 663 O O . THR A 1 84 ? -2.841 5.548 5.988 1.00 97.44 84 THR A O 1
ATOM 666 N N . ARG A 1 85 ? -4.635 4.188 5.965 1.00 97.44 85 ARG A N 1
ATOM 667 C CA . ARG A 1 85 ? -5.401 4.903 4.938 1.00 97.44 85 ARG A CA 1
ATOM 668 C C . ARG A 1 85 ? -6.881 4.823 5.264 1.00 97.44 85 ARG A C 1
ATOM 670 O O . ARG A 1 85 ? -7.343 3.794 5.760 1.00 97.44 85 ARG A O 1
ATOM 677 N N . SER A 1 86 ? -7.625 5.880 4.956 1.00 96.12 86 SER A N 1
ATOM 678 C CA . SER A 1 86 ? -9.083 5.806 4.977 1.00 96.12 86 SER A CA 1
ATOM 679 C C . SER A 1 86 ? -9.569 4.891 3.851 1.00 96.12 86 SER A C 1
ATOM 681 O O . SER A 1 86 ? -8.915 4.711 2.821 1.00 96.12 86 SER A O 1
ATOM 683 N N . ARG A 1 87 ? -10.743 4.288 4.022 1.00 94.38 87 ARG A N 1
ATOM 684 C CA . ARG A 1 87 ? -11.356 3.480 2.963 1.00 94.38 87 ARG A CA 1
ATOM 685 C C . ARG A 1 87 ? -11.656 4.319 1.718 1.00 94.38 87 ARG A C 1
ATOM 687 O 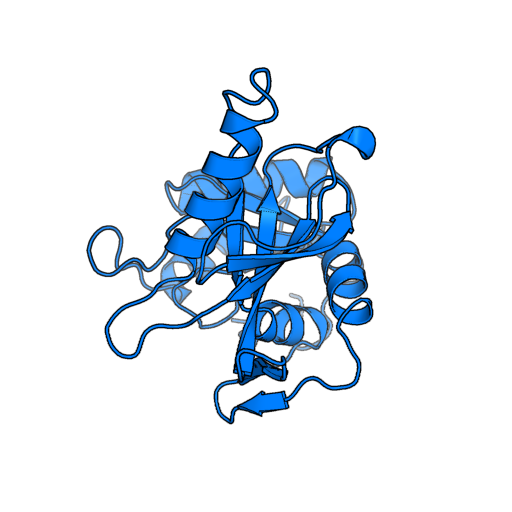O . ARG A 1 87 ? -11.568 3.789 0.614 1.00 94.38 87 ARG A O 1
ATOM 694 N N . ASP A 1 88 ? -11.978 5.597 1.887 1.00 93.38 88 ASP A N 1
ATOM 695 C CA . ASP A 1 88 ? -12.315 6.493 0.780 1.00 93.38 88 ASP A CA 1
ATOM 696 C C . ASP A 1 88 ? -11.087 6.837 -0.068 1.00 93.38 88 ASP A C 1
ATOM 698 O O . ASP A 1 88 ? -11.177 6.830 -1.297 1.00 93.38 88 ASP A O 1
ATOM 702 N N . SER A 1 89 ? -9.911 7.021 0.546 1.00 94.75 89 SER A N 1
ATOM 703 C CA . SER A 1 89 ? -8.676 7.201 -0.226 1.00 94.75 89 SER A CA 1
ATOM 704 C C . SER A 1 89 ? -8.310 5.936 -1.005 1.00 94.75 89 SER A C 1
ATOM 706 O O . SER A 1 89 ? -7.949 6.009 -2.178 1.00 94.75 89 SER A O 1
ATOM 708 N N . LEU A 1 90 ? -8.504 4.751 -0.417 1.00 95.81 90 LEU A N 1
ATOM 709 C CA . LEU A 1 90 ? -8.317 3.484 -1.132 1.00 95.81 90 LEU A CA 1
ATOM 710 C C . LEU A 1 90 ? -9.344 3.288 -2.257 1.00 95.81 90 LEU A C 1
ATOM 712 O O . LEU A 1 90 ? -9.021 2.702 -3.294 1.00 95.81 90 LEU A O 1
ATOM 716 N N . LEU A 1 91 ? -10.579 3.766 -2.076 1.00 94.81 91 LEU A N 1
ATOM 717 C CA . LEU A 1 91 ? -11.598 3.738 -3.120 1.00 94.81 91 LEU A CA 1
ATOM 718 C C . LEU A 1 91 ? -11.183 4.631 -4.292 1.00 94.81 91 LEU A C 1
ATOM 720 O O . LEU A 1 91 ? -11.255 4.176 -5.433 1.00 94.81 91 LEU A O 1
ATOM 724 N N . LEU A 1 92 ? -10.675 5.837 -4.016 1.00 94.44 92 LEU A N 1
ATOM 725 C CA . LEU A 1 92 ? -10.110 6.718 -5.036 1.00 94.44 92 LEU A CA 1
ATOM 726 C C . LEU A 1 92 ? -9.002 6.001 -5.817 1.00 94.44 92 LEU A C 1
ATOM 728 O O . LEU A 1 92 ? -9.081 5.934 -7.041 1.00 94.44 92 LEU A O 1
ATOM 732 N N . VAL A 1 93 ? -8.045 5.358 -5.138 1.00 95.44 93 VAL A N 1
ATOM 733 C CA . VAL A 1 93 ? -7.012 4.535 -5.801 1.00 95.44 93 VAL A CA 1
ATOM 734 C C . VAL A 1 93 ? -7.624 3.483 -6.722 1.00 95.44 93 VAL A C 1
ATOM 736 O O . VAL A 1 93 ? -7.191 3.338 -7.864 1.00 95.44 93 VAL A O 1
ATOM 739 N N . ASN A 1 94 ? -8.656 2.771 -6.271 1.00 95.06 94 ASN A N 1
ATOM 740 C CA . ASN A 1 94 ? -9.316 1.761 -7.093 1.00 95.06 94 ASN A CA 1
ATOM 741 C C . ASN A 1 94 ? -10.024 2.356 -8.327 1.00 95.06 94 ASN A C 1
ATOM 743 O O . ASN A 1 94 ? -10.062 1.698 -9.362 1.00 95.06 94 ASN A O 1
ATOM 747 N N . THR A 1 95 ? -10.558 3.580 -8.254 1.00 94.81 95 THR A N 1
ATOM 748 C CA . THR A 1 95 ? -11.169 4.262 -9.418 1.00 94.81 95 THR A CA 1
ATOM 749 C C . THR A 1 95 ? -10.154 4.779 -10.439 1.00 94.81 95 THR A C 1
ATOM 751 O O . THR A 1 95 ? -10.513 5.001 -11.590 1.00 94.81 95 THR A O 1
ATOM 754 N N . GLN A 1 96 ? -8.890 4.944 -10.039 1.00 94.69 96 GLN A N 1
ATOM 755 C CA . GLN A 1 96 ? -7.798 5.434 -10.893 1.00 94.69 96 GLN A CA 1
ATOM 756 C C . GLN A 1 96 ? -7.076 4.312 -11.652 1.00 94.69 96 GLN A C 1
ATOM 758 O O . GLN A 1 96 ? -6.099 4.557 -12.361 1.00 94.69 96 GLN A O 1
ATOM 763 N N . LEU A 1 97 ? -7.534 3.073 -11.482 1.00 93.44 97 LEU A N 1
ATOM 764 C CA . LEU A 1 97 ? -7.044 1.923 -12.220 1.00 93.44 97 LEU A CA 1
ATOM 765 C C . LEU A 1 97 ? -7.412 2.027 -13.716 1.00 93.44 97 LEU A C 1
ATOM 767 O O . LEU A 1 97 ? -8.544 2.405 -14.025 1.00 93.44 97 LEU A O 1
ATOM 771 N N . PRO A 1 98 ? -6.506 1.660 -14.648 1.00 89.75 98 PRO A N 1
ATOM 772 C CA . PRO A 1 98 ? -6.839 1.582 -16.071 1.00 89.75 98 PRO A CA 1
ATOM 773 C C . PRO A 1 98 ? -8.000 0.616 -16.341 1.00 89.75 98 PRO A C 1
ATOM 775 O O . PRO A 1 98 ? -8.267 -0.301 -15.559 1.00 89.75 98 PRO A O 1
ATOM 778 N N . ARG A 1 99 ? -8.708 0.814 -17.457 1.00 88.62 99 ARG A N 1
ATOM 779 C CA . ARG A 1 99 ? -9.879 -0.010 -17.808 1.00 88.62 99 ARG A CA 1
ATOM 780 C C . ARG A 1 99 ? -9.467 -1.384 -18.332 1.00 88.62 99 ARG A C 1
ATOM 782 O O . ARG A 1 99 ? -10.182 -2.359 -18.133 1.00 88.62 99 ARG A O 1
ATOM 789 N N . GLU A 1 100 ? -8.289 -1.469 -18.932 1.00 92.06 100 GLU A N 1
ATOM 790 C CA . GLU A 1 100 ? -7.742 -2.617 -19.656 1.00 92.06 100 GLU A CA 1
ATOM 791 C C . GLU A 1 100 ? -7.049 -3.636 -18.729 1.00 92.06 100 GLU A C 1
ATOM 793 O O . GLU A 1 100 ? -6.188 -4.408 -19.151 1.00 92.06 100 GLU A O 1
ATOM 798 N N . ILE A 1 101 ? -7.391 -3.642 -17.437 1.00 94.06 101 ILE A N 1
ATOM 799 C CA . ILE A 1 101 ? -6.752 -4.517 -16.449 1.00 94.06 101 ILE A CA 1
ATOM 800 C C . ILE A 1 101 ? -7.274 -5.940 -16.563 1.00 94.06 101 ILE A C 1
ATOM 802 O O . ILE A 1 101 ? -8.471 -6.203 -16.441 1.00 94.06 101 ILE A O 1
ATOM 806 N N . GLN A 1 102 ? -6.341 -6.881 -16.622 1.00 93.69 102 GLN A N 1
ATOM 807 C CA . GLN A 1 102 ? -6.629 -8.298 -16.483 1.00 93.69 102 GLN A CA 1
ATOM 808 C C . GLN A 1 102 ? -6.539 -8.732 -15.019 1.00 93.69 102 GLN A C 1
ATOM 810 O O . GLN A 1 102 ? -5.671 -8.290 -14.259 1.00 93.69 102 GLN A O 1
ATOM 815 N N . SER A 1 103 ? -7.429 -9.637 -14.611 1.00 91.81 103 SER A N 1
ATOM 816 C CA . SER A 1 103 ? -7.410 -10.240 -13.279 1.00 91.81 103 SER A CA 1
ATOM 817 C C . SER A 1 103 ? -7.164 -11.738 -13.376 1.00 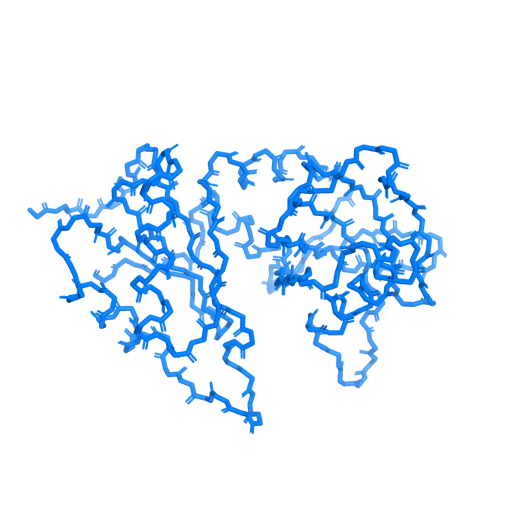91.81 103 SER A C 1
ATOM 819 O O . SER A 1 103 ? -7.819 -12.433 -14.145 1.00 91.81 103 SER A O 1
ATOM 821 N N . THR A 1 104 ? -6.233 -12.253 -12.575 1.00 88.38 104 THR A N 1
ATOM 822 C CA . THR A 1 104 ? -6.024 -13.701 -12.465 1.00 88.38 104 THR A CA 1
ATOM 823 C C . THR A 1 104 ? -7.027 -14.331 -11.503 1.00 88.38 104 THR A C 1
ATOM 825 O O . THR A 1 104 ? -7.563 -13.659 -10.624 1.00 88.38 104 THR A O 1
ATOM 828 N N . ALA A 1 105 ? -7.188 -15.658 -11.564 1.00 83.62 105 ALA A N 1
ATOM 829 C CA . ALA A 1 105 ? -8.027 -16.411 -10.623 1.00 83.62 105 ALA A CA 1
ATOM 830 C C . ALA A 1 105 ? -7.653 -16.189 -9.139 1.00 83.62 105 ALA A C 1
ATOM 832 O O . ALA A 1 105 ? -8.486 -16.330 -8.252 1.00 83.62 105 ALA A O 1
ATOM 833 N N . ARG A 1 106 ? -6.399 -15.801 -8.854 1.00 81.50 106 ARG A N 1
ATOM 834 C CA . ARG A 1 106 ? -5.908 -15.478 -7.499 1.00 81.50 106 ARG A CA 1
ATOM 835 C C . ARG A 1 106 ? -6.010 -13.981 -7.159 1.00 81.50 106 ARG A C 1
ATOM 837 O O . ARG A 1 106 ? -5.313 -13.502 -6.257 1.00 81.50 106 ARG A O 1
ATOM 844 N N . GLY A 1 107 ? -6.801 -13.230 -7.925 1.00 86.12 107 GLY A N 1
ATOM 845 C CA . GLY A 1 107 ? -7.094 -11.812 -7.718 1.00 86.12 107 GLY A CA 1
ATOM 846 C C . GLY A 1 107 ? -5.923 -10.867 -7.985 1.00 86.12 107 GLY A C 1
ATOM 847 O O . GLY A 1 107 ? -5.968 -9.717 -7.570 1.00 86.12 107 GLY A O 1
ATOM 848 N N . SER A 1 108 ? -4.840 -11.311 -8.633 1.00 89.94 108 SER A N 1
ATOM 849 C CA . SER A 1 108 ? -3.767 -10.379 -9.015 1.00 89.94 108 SER A CA 1
ATOM 850 C C . SER A 1 108 ? -4.192 -9.576 -10.240 1.00 89.94 108 SER A C 1
ATOM 852 O O . SER A 1 108 ? -4.837 -10.129 -11.126 1.00 89.94 108 SER A O 1
ATOM 854 N N . LEU A 1 109 ? -3.840 -8.292 -10.270 1.00 94.38 109 LEU A N 1
ATOM 855 C CA . LEU A 1 109 ? -4.191 -7.371 -11.349 1.00 94.38 109 LEU A CA 1
ATOM 856 C C . LEU A 1 109 ? -2.962 -7.070 -12.203 1.00 94.38 109 LEU A C 1
ATOM 858 O O . LEU A 1 109 ? -1.893 -6.784 -11.651 1.00 94.38 109 LEU A O 1
ATOM 862 N N . TYR A 1 110 ? -3.133 -7.152 -13.518 1.00 95.31 110 TYR A N 1
ATOM 863 C CA . TYR A 1 110 ? -2.090 -6.964 -14.517 1.00 95.31 110 TYR A CA 1
ATOM 864 C C . TYR A 1 110 ? -2.534 -5.963 -15.578 1.00 95.31 110 TYR A C 1
ATOM 866 O O . TYR A 1 110 ? -3.706 -5.923 -15.944 1.00 95.31 110 TYR A O 1
ATOM 874 N N . LEU A 1 111 ? -1.579 -5.179 -16.062 1.00 95.38 111 LEU A N 1
ATOM 875 C CA . LEU A 1 111 ? -1.717 -4.319 -17.226 1.00 95.38 111 LEU A CA 1
ATOM 876 C C . LEU A 1 111 ? -0.821 -4.870 -18.335 1.00 95.38 111 LEU A C 1
ATOM 878 O O . LEU A 1 111 ? 0.363 -5.122 -18.090 1.00 95.38 111 LEU A O 1
ATOM 882 N N . GLU A 1 112 ? -1.375 -5.050 -19.530 1.00 94.44 112 GLU A N 1
ATOM 883 C CA . GLU A 1 112 ? -0.570 -5.351 -20.712 1.00 94.44 112 GLU A CA 1
ATOM 884 C C . GLU A 1 112 ? 0.195 -4.102 -21.149 1.00 94.44 112 GLU A C 1
ATOM 886 O O . GLU A 1 112 ? -0.356 -3.005 -21.217 1.00 94.44 112 GLU A O 1
ATOM 891 N N . THR A 1 113 ? 1.487 -4.268 -21.412 1.00 92.94 113 THR A N 1
ATOM 892 C CA . THR A 1 113 ? 2.372 -3.200 -21.888 1.00 92.94 113 THR A CA 1
ATOM 893 C C . THR A 1 113 ? 3.179 -3.714 -23.070 1.00 92.94 113 THR A C 1
ATOM 895 O O . THR A 1 113 ? 3.258 -4.921 -23.291 1.00 92.94 113 THR A O 1
ATOM 898 N N . GLU A 1 114 ? 3.872 -2.828 -23.779 1.00 90.38 114 GLU A N 1
ATOM 899 C CA . GLU A 1 114 ? 4.818 -3.223 -24.834 1.00 90.38 114 GLU A CA 1
ATOM 900 C C . GLU A 1 114 ? 5.909 -4.188 -24.331 1.00 90.38 114 GLU A C 1
ATOM 902 O O . GLU A 1 114 ? 6.445 -4.988 -25.089 1.00 90.38 114 GLU A O 1
ATOM 907 N N . LYS A 1 115 ? 6.215 -4.160 -23.025 1.00 88.44 115 LYS A N 1
ATOM 908 C CA . LYS A 1 115 ? 7.191 -5.045 -22.367 1.00 88.44 115 LYS A CA 1
ATOM 909 C C . LYS A 1 115 ? 6.550 -6.328 -21.810 1.00 88.44 115 LYS A C 1
ATOM 911 O O . LYS A 1 115 ? 7.182 -7.029 -21.015 1.00 88.44 115 LYS A O 1
ATOM 916 N N . GLY A 1 116 ? 5.300 -6.607 -22.181 1.00 91.75 116 GLY A N 1
ATOM 917 C CA . GLY A 1 116 ? 4.479 -7.711 -21.687 1.00 91.75 116 GLY A CA 1
ATOM 918 C C . GLY A 1 116 ? 3.668 -7.376 -20.423 1.00 91.75 116 GLY A C 1
ATOM 919 O O . GLY A 1 116 ? 3.610 -6.211 -20.002 1.00 91.75 116 GLY A O 1
ATOM 920 N N . PRO A 1 117 ? 3.057 -8.390 -19.782 1.00 92.88 117 PRO A N 1
ATOM 921 C CA . PRO A 1 117 ? 2.172 -8.196 -18.639 1.00 92.88 117 PRO A CA 1
ATOM 922 C C . PRO A 1 117 ? 2.928 -7.709 -17.401 1.00 92.88 117 PRO A C 1
ATOM 924 O O . PRO A 1 117 ? 3.854 -8.356 -16.895 1.00 92.88 117 PRO A O 1
ATOM 927 N N . ARG A 1 118 ? 2.485 -6.576 -16.849 1.00 95.12 118 ARG A N 1
ATOM 928 C CA . ARG A 1 118 ? 3.028 -5.978 -15.625 1.00 95.12 118 ARG A CA 1
ATOM 929 C C . ARG A 1 118 ? 2.011 -6.035 -14.494 1.00 95.12 118 ARG A C 1
ATOM 931 O O . ARG A 1 118 ? 0.866 -5.623 -14.653 1.00 95.12 118 ARG A O 1
ATOM 938 N N . LYS A 1 119 ? 2.420 -6.500 -13.314 1.00 95.44 119 LYS A N 1
ATOM 939 C CA . LYS A 1 119 ? 1.545 -6.526 -12.133 1.00 95.44 119 LYS A CA 1
ATOM 940 C C . LYS A 1 119 ? 1.369 -5.121 -11.561 1.00 95.44 119 LYS A C 1
ATOM 942 O O . LYS A 1 119 ? 2.352 -4.401 -11.437 1.00 95.44 119 LYS A O 1
ATOM 947 N N . ILE A 1 120 ? 0.162 -4.771 -11.123 1.00 96.62 120 ILE A N 1
ATOM 948 C CA . ILE A 1 120 ? -0.125 -3.455 -10.537 1.00 96.62 120 ILE A CA 1
ATOM 949 C C . ILE A 1 120 ? 0.013 -3.507 -9.012 1.00 96.62 120 ILE A C 1
ATOM 951 O O . ILE A 1 120 ? -0.656 -4.296 -8.326 1.00 96.62 120 ILE A O 1
ATOM 955 N N . ILE A 1 121 ? 0.884 -2.656 -8.478 1.00 97.12 121 ILE A N 1
ATOM 956 C CA . ILE A 1 121 ? 1.194 -2.524 -7.054 1.00 97.12 121 ILE A CA 1
ATOM 957 C C . ILE A 1 121 ? 0.883 -1.093 -6.613 1.00 97.12 121 ILE A C 1
ATOM 959 O O . ILE A 1 121 ? 1.299 -0.147 -7.268 1.00 97.12 121 ILE A O 1
ATOM 963 N N . LEU A 1 122 ? 0.187 -0.940 -5.491 1.00 97.88 122 LEU A N 1
ATOM 964 C CA . LEU A 1 122 ? 0.105 0.324 -4.768 1.00 97.88 122 LEU A CA 1
ATOM 965 C C . LEU A 1 122 ? 1.252 0.382 -3.766 1.00 97.88 122 LEU A C 1
ATOM 967 O O . LEU A 1 122 ? 1.376 -0.526 -2.944 1.00 97.88 122 LEU A O 1
ATOM 971 N N . VAL A 1 123 ? 2.053 1.440 -3.798 1.00 97.94 123 VAL A N 1
ATOM 972 C CA . VAL A 1 123 ? 2.958 1.785 -2.701 1.00 97.94 123 VAL A CA 1
ATOM 973 C C . VAL A 1 123 ? 2.395 2.996 -1.974 1.00 97.94 123 VAL A C 1
ATOM 975 O O . VAL A 1 123 ? 2.157 4.039 -2.575 1.00 97.94 123 VAL A O 1
ATOM 978 N N . MET A 1 124 ? 2.174 2.817 -0.677 1.00 97.94 124 MET A N 1
ATOM 979 C CA . MET A 1 124 ? 1.756 3.852 0.261 1.00 97.94 124 MET A CA 1
ATOM 980 C C . MET A 1 124 ? 3.004 4.367 0.970 1.00 97.94 124 MET A C 1
ATOM 982 O O . MET A 1 124 ? 3.791 3.564 1.472 1.00 97.94 124 MET A O 1
ATOM 986 N N . LEU A 1 125 ? 3.188 5.679 0.999 1.00 97.25 125 LEU A N 1
ATOM 987 C CA . LEU A 1 125 ? 4.308 6.367 1.632 1.00 97.25 125 LEU A CA 1
ATOM 988 C C . LEU A 1 125 ? 3.914 6.872 3.026 1.00 97.25 125 LEU A C 1
ATOM 990 O O . LEU A 1 125 ? 2.734 7.126 3.298 1.00 97.25 125 LEU A O 1
ATOM 994 N N . SER A 1 126 ? 4.901 6.998 3.913 1.00 95.06 126 SER A N 1
ATOM 995 C CA . SER A 1 126 ? 4.726 7.545 5.265 1.00 95.06 126 SER A CA 1
ATOM 996 C C . SER A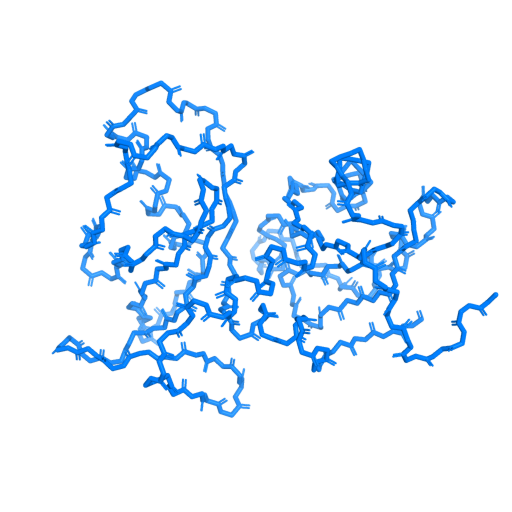 1 126 ? 4.434 9.043 5.277 1.00 95.06 126 SER A C 1
ATOM 998 O O . SER A 1 126 ? 3.832 9.536 6.227 1.00 95.06 126 SER A O 1
ATOM 1000 N N . GLU A 1 127 ? 4.856 9.750 4.232 1.00 93.12 127 GLU A N 1
ATOM 1001 C CA . GLU A 1 127 ? 4.820 11.204 4.120 1.00 93.12 127 GLU A CA 1
ATOM 1002 C C . GLU A 1 127 ? 4.335 11.614 2.726 1.00 93.12 127 GLU A C 1
ATOM 1004 O O . GLU A 1 127 ? 4.440 10.851 1.760 1.00 93.12 127 GLU A O 1
ATOM 1009 N N . SER A 1 128 ? 3.792 12.827 2.629 1.00 93.88 128 SER A N 1
ATOM 1010 C CA . SER A 1 128 ? 3.378 13.421 1.360 1.00 93.88 128 SER A CA 1
ATOM 1011 C C . SER A 1 128 ? 4.585 13.937 0.586 1.00 93.88 128 SER A C 1
ATOM 1013 O O . SER A 1 128 ? 5.422 14.657 1.124 1.00 93.88 128 SER A O 1
ATOM 1015 N N . ILE A 1 129 ? 4.638 13.611 -0.699 1.00 94.31 129 ILE A N 1
ATOM 1016 C CA . ILE A 1 129 ? 5.624 14.114 -1.649 1.00 94.31 129 ILE A CA 1
ATOM 1017 C C . ILE A 1 129 ? 4.995 15.263 -2.431 1.00 94.31 129 ILE A C 1
ATOM 1019 O O . ILE A 1 129 ? 3.881 15.129 -2.937 1.00 94.31 129 ILE A O 1
ATOM 1023 N N . GLU A 1 130 ? 5.696 16.388 -2.542 1.00 93.06 130 GLU A N 1
ATOM 1024 C CA . GLU A 1 130 ? 5.218 17.527 -3.330 1.00 93.06 130 GLU A CA 1
ATOM 1025 C C . GLU A 1 130 ? 5.124 17.177 -4.823 1.00 93.06 130 GLU A C 1
ATOM 1027 O O . GLU A 1 130 ? 5.973 16.461 -5.358 1.00 93.06 130 GLU A O 1
ATOM 1032 N N . GLU A 1 131 ? 4.130 17.741 -5.513 1.00 94.00 131 GLU A N 1
ATOM 1033 C CA . GLU A 1 131 ? 3.812 17.416 -6.913 1.00 94.00 131 GLU A CA 1
ATOM 1034 C C . GLU A 1 131 ? 4.980 17.630 -7.880 1.00 94.00 131 GLU A C 1
ATOM 1036 O O . GLU A 1 131 ? 5.156 16.859 -8.818 1.00 94.00 131 GLU A O 1
ATOM 1041 N N . ARG A 1 132 ? 5.848 18.618 -7.630 1.00 92.44 132 ARG A N 1
ATOM 1042 C CA . ARG A 1 132 ? 7.045 18.852 -8.459 1.00 92.44 132 ARG A CA 1
ATOM 1043 C C . ARG A 1 132 ? 8.028 17.673 -8.480 1.00 92.44 132 ARG A C 1
ATOM 1045 O O . ARG A 1 132 ? 8.887 17.620 -9.353 1.00 92.44 132 ARG A O 1
ATOM 1052 N N . TYR A 1 133 ? 7.911 16.740 -7.534 1.00 91.31 133 TYR A N 1
ATOM 1053 C CA . TYR A 1 133 ? 8.705 15.511 -7.476 1.00 91.31 133 TYR A CA 1
ATOM 1054 C C . TYR A 1 133 ? 7.926 14.275 -7.965 1.00 91.31 133 TYR A C 1
ATOM 1056 O O . TYR A 1 133 ? 8.452 13.159 -7.931 1.00 91.31 133 TYR A O 1
ATOM 1064 N N . HIS A 1 134 ? 6.681 14.441 -8.431 1.00 94.94 134 HIS A N 1
ATOM 1065 C CA . HIS A 1 134 ? 5.855 13.359 -8.972 1.00 94.94 134 HIS A CA 1
ATOM 1066 C C . HIS A 1 134 ? 6.284 13.014 -10.393 1.00 94.94 134 HIS A C 1
ATOM 1068 O O . HIS A 1 134 ? 5.747 13.489 -11.389 1.00 94.94 134 HIS A O 1
ATOM 1074 N N . ILE A 1 135 ? 7.271 12.140 -10.489 1.00 92.06 135 ILE A N 1
ATOM 1075 C CA . ILE A 1 135 ? 7.741 11.585 -11.757 1.00 92.06 135 ILE A CA 1
ATOM 1076 C C . ILE A 1 135 ? 6.957 10.326 -12.146 1.00 92.06 135 ILE A C 1
ATOM 1078 O O . ILE A 1 135 ? 6.470 9.589 -11.286 1.00 92.06 135 ILE A O 1
ATOM 1082 N N . THR A 1 136 ? 6.872 10.048 -13.445 1.00 96.38 136 THR A N 1
ATOM 1083 C CA . THR A 1 136 ? 6.329 8.796 -13.998 1.00 96.38 136 THR A CA 1
ATOM 1084 C C . THR A 1 136 ? 7.360 8.129 -14.907 1.00 96.38 136 THR A C 1
ATOM 1086 O O . THR A 1 136 ? 8.340 8.753 -15.312 1.00 96.38 136 THR A O 1
ATOM 1089 N N . GLY A 1 137 ? 7.163 6.846 -15.210 1.00 96.06 137 GLY A N 1
ATOM 1090 C CA . GLY A 1 137 ? 8.056 6.075 -16.071 1.00 96.06 137 GLY A CA 1
ATOM 1091 C C . GLY A 1 137 ? 9.016 5.149 -15.313 1.00 96.06 137 GLY A C 1
ATOM 1092 O O . GLY A 1 137 ? 8.790 4.825 -14.144 1.00 96.06 137 GLY A O 1
ATOM 1093 N N . PRO A 1 138 ? 10.059 4.638 -15.985 1.00 95.94 138 PRO A N 1
ATOM 1094 C CA . PRO A 1 138 ? 10.871 3.543 -15.467 1.00 95.94 138 PRO A CA 1
ATOM 1095 C C . PRO A 1 138 ? 11.758 3.956 -14.287 1.00 95.94 138 PRO A C 1
ATOM 1097 O O . PRO A 1 138 ? 12.557 4.883 -14.384 1.00 95.94 138 PRO A O 1
ATOM 1100 N N . ILE A 1 139 ? 11.684 3.194 -13.191 1.00 95.38 139 ILE A N 1
ATOM 1101 C CA . ILE A 1 139 ? 12.647 3.256 -12.078 1.00 95.38 139 ILE A CA 1
ATOM 1102 C C . ILE A 1 139 ? 13.843 2.349 -12.372 1.00 95.38 139 ILE A C 1
ATOM 1104 O O . ILE A 1 139 ? 14.993 2.694 -12.103 1.00 95.38 139 ILE A O 1
ATOM 1108 N N . ASN A 1 140 ? 13.556 1.143 -12.862 1.00 94.19 140 ASN A N 1
ATOM 1109 C CA . ASN A 1 140 ? 14.521 0.118 -13.249 1.00 94.19 140 ASN A CA 1
ATOM 1110 C C . ASN A 1 140 ? 13.848 -0.855 -14.246 1.00 94.19 140 ASN A C 1
ATOM 1112 O O . ASN A 1 140 ? 12.645 -0.742 -14.470 1.00 94.19 140 ASN A O 1
ATOM 1116 N N . PRO A 1 141 ? 14.554 -1.853 -14.816 1.00 93.56 141 PRO A N 1
ATOM 1117 C CA . PRO A 1 141 ? 13.974 -2.740 -15.835 1.00 93.56 141 PRO A CA 1
ATOM 1118 C C . PRO A 1 141 ? 12.693 -3.493 -15.425 1.00 93.56 141 PRO A C 1
ATOM 1120 O O . PRO A 1 141 ? 11.950 -3.976 -16.285 1.00 93.56 141 PRO A O 1
ATOM 1123 N N . ARG A 1 142 ? 12.441 -3.629 -14.116 1.00 93.50 142 ARG A N 1
ATOM 1124 C CA . ARG A 1 142 ? 11.303 -4.361 -13.549 1.00 93.50 142 ARG A CA 1
ATOM 1125 C C . ARG A 1 142 ? 10.236 -3.466 -12.931 1.00 93.50 142 ARG A C 1
ATOM 1127 O O . ARG A 1 142 ? 9.167 -3.992 -12.647 1.00 93.50 142 ARG A O 1
ATOM 1134 N N . VAL A 1 143 ? 10.505 -2.195 -12.655 1.00 96.38 143 VAL A N 1
ATOM 1135 C CA . VAL A 1 143 ? 9.585 -1.330 -11.908 1.00 96.38 143 VAL A CA 1
ATOM 1136 C C . VAL A 1 143 ? 9.426 -0.013 -12.639 1.00 96.38 143 VAL A C 1
ATOM 1138 O O . VAL A 1 143 ? 10.407 0.705 -12.822 1.00 96.38 143 VAL A O 1
ATOM 1141 N N . ASP A 1 144 ? 8.183 0.316 -12.969 1.00 96.94 144 ASP A N 1
ATOM 1142 C CA . ASP A 1 144 ? 7.806 1.577 -13.597 1.00 96.94 144 ASP A CA 1
ATOM 1143 C C . ASP A 1 144 ? 6.789 2.298 -12.694 1.00 96.94 144 ASP A C 1
ATOM 1145 O O . ASP A 1 144 ? 5.853 1.673 -12.186 1.00 96.94 144 ASP A O 1
ATOM 1149 N N . ILE A 1 145 ? 6.956 3.603 -12.473 1.00 97.56 145 ILE A N 1
ATOM 1150 C CA . ILE A 1 145 ? 5.931 4.446 -11.851 1.00 97.56 145 ILE A CA 1
ATOM 1151 C C . ILE A 1 145 ? 4.852 4.688 -12.898 1.00 97.56 145 ILE A C 1
ATOM 1153 O O . ILE A 1 145 ? 5.094 5.352 -13.905 1.00 97.56 145 ILE A O 1
ATOM 1157 N N . TYR A 1 146 ? 3.661 4.152 -12.655 1.00 96.75 146 TYR A N 1
ATOM 1158 C CA . TYR A 1 146 ? 2.523 4.349 -13.543 1.00 96.75 146 TYR A CA 1
ATOM 1159 C C . TYR A 1 146 ? 1.893 5.716 -13.316 1.00 96.75 146 TYR A C 1
ATOM 1161 O O . TYR A 1 146 ? 1.718 6.493 -14.250 1.00 96.75 146 TYR A O 1
ATOM 1169 N N . LYS A 1 147 ? 1.525 5.992 -12.060 1.00 96.62 147 LYS A N 1
ATOM 1170 C CA . LYS A 1 147 ? 0.737 7.167 -11.704 1.00 96.62 147 LYS A CA 1
ATOM 1171 C C . LYS A 1 147 ? 0.829 7.471 -10.213 1.00 96.62 147 LYS A C 1
ATOM 1173 O O . LYS A 1 147 ? 0.738 6.561 -9.390 1.00 96.62 147 LYS A O 1
ATOM 1178 N N . TRP A 1 148 ? 0.912 8.753 -9.880 1.00 97.62 148 TRP A N 1
ATOM 1179 C CA . TRP A 1 148 ? 0.638 9.257 -8.536 1.00 97.62 148 TRP A CA 1
ATOM 1180 C C . TRP A 1 148 ? -0.870 9.437 -8.376 1.00 97.62 148 TRP A C 1
ATOM 1182 O O . TRP A 1 148 ? -1.513 10.114 -9.177 1.00 97.62 148 TRP A O 1
ATOM 1192 N N . VAL A 1 149 ? -1.452 8.763 -7.389 1.00 96.81 149 VAL A N 1
ATOM 1193 C CA . VAL A 1 149 ? -2.886 8.869 -7.082 1.00 96.81 149 VAL A CA 1
ATOM 1194 C C . VAL A 1 149 ? -3.137 9.948 -6.035 1.00 96.81 149 VAL A C 1
ATOM 1196 O O . VAL A 1 149 ? -4.163 10.621 -6.066 1.00 96.81 149 VAL A O 1
ATOM 1199 N N . SER A 1 150 ? -2.199 10.095 -5.108 1.00 96.69 150 SER A N 1
ATOM 1200 C CA . SER A 1 150 ? -2.166 11.147 -4.101 1.00 96.69 150 SER A CA 1
ATOM 1201 C C . SER A 1 150 ? -0.700 11.503 -3.822 1.00 96.69 150 SER A C 1
ATOM 1203 O O . SER A 1 150 ? 0.193 10.761 -4.246 1.00 96.69 150 SER A O 1
ATOM 1205 N N . PRO A 1 151 ? -0.419 12.569 -3.052 1.00 96.38 151 PRO A N 1
ATOM 1206 C CA . PRO A 1 151 ? 0.937 12.878 -2.595 1.00 96.38 151 PRO A CA 1
ATOM 1207 C C . PRO A 1 151 ? 1.650 11.728 -1.869 1.00 96.38 151 PRO A C 1
ATOM 1209 O O . PRO A 1 151 ? 2.872 11.734 -1.782 1.00 96.38 151 PRO A O 1
ATOM 1212 N N . SER A 1 152 ? 0.921 10.740 -1.344 1.00 96.38 152 SER A N 1
ATOM 1213 C CA . SER A 1 152 ? 1.490 9.630 -0.570 1.00 96.38 152 SER A CA 1
ATOM 1214 C C . SER A 1 152 ? 1.138 8.245 -1.123 1.00 96.38 152 SER A C 1
ATOM 1216 O O . SER A 1 152 ? 1.454 7.243 -0.486 1.00 96.38 152 SER A O 1
ATOM 1218 N N . ASP A 1 153 ? 0.493 8.157 -2.290 1.00 97.88 153 ASP A N 1
ATOM 1219 C CA . ASP A 1 153 ? 0.001 6.900 -2.858 1.00 97.88 153 ASP A CA 1
ATOM 1220 C C . ASP A 1 153 ? 0.357 6.795 -4.340 1.00 97.88 153 ASP A C 1
ATOM 1222 O O . ASP A 1 153 ? -0.095 7.589 -5.170 1.00 97.88 153 ASP A O 1
ATOM 1226 N N . VAL A 1 154 ? 1.149 5.779 -4.680 1.00 98.00 154 VAL A N 1
ATOM 1227 C CA . VAL A 1 154 ? 1.728 5.614 -6.017 1.00 98.00 154 VAL A CA 1
ATOM 1228 C C . VAL A 1 154 ? 1.365 4.251 -6.585 1.00 98.00 154 VAL A C 1
ATOM 1230 O O . VAL A 1 154 ? 1.577 3.220 -5.946 1.00 98.00 154 VAL A O 1
ATOM 1233 N N . LEU A 1 155 ? 0.844 4.231 -7.808 1.00 98.00 155 LEU A N 1
ATOM 1234 C CA . LEU A 1 155 ? 0.665 3.012 -8.586 1.00 98.00 155 LEU A CA 1
ATOM 1235 C C . LEU A 1 155 ? 1.941 2.719 -9.375 1.00 98.00 155 LEU A C 1
ATOM 1237 O O . LEU A 1 155 ? 2.444 3.568 -10.112 1.00 98.00 155 LEU A O 1
ATOM 1241 N N . LEU A 1 156 ? 2.437 1.493 -9.247 1.00 97.88 156 LEU A N 1
ATOM 1242 C CA . LEU A 1 156 ? 3.602 0.993 -9.962 1.00 97.88 156 LEU A CA 1
ATOM 1243 C C . LEU A 1 156 ? 3.260 -0.259 -10.759 1.00 97.88 156 LEU A C 1
ATOM 1245 O O . LEU A 1 156 ? 2.458 -1.098 -10.336 1.00 97.88 156 LEU A O 1
ATOM 1249 N N . LEU A 1 157 ? 3.930 -0.396 -11.897 1.00 96.81 157 LEU A N 1
ATOM 1250 C CA . LEU A 1 157 ? 3.927 -1.590 -12.729 1.00 96.81 157 LEU A CA 1
ATOM 1251 C C . LEU A 1 157 ? 5.151 -2.439 -12.399 1.00 96.81 157 LEU A C 1
ATOM 1253 O O . LEU A 1 157 ? 6.264 -1.924 -12.296 1.00 96.81 157 LEU A O 1
ATOM 1257 N N . TYR A 1 158 ? 4.943 -3.746 -12.237 1.00 95.62 158 TYR A N 1
ATOM 1258 C CA . TYR A 1 158 ? 5.979 -4.673 -11.799 1.00 95.62 158 TYR A CA 1
ATOM 1259 C C . TYR A 1 158 ? 6.143 -5.920 -12.686 1.00 95.62 158 TYR A C 1
ATOM 1261 O O . TYR A 1 158 ? 5.275 -6.794 -12.776 1.00 95.62 158 TYR A O 1
ATOM 1269 N N . THR A 1 159 ? 7.358 -6.002 -13.220 1.00 92.88 159 THR A N 1
ATOM 1270 C CA . THR A 1 159 ? 8.187 -7.151 -13.613 1.00 92.88 159 THR A CA 1
ATOM 1271 C C . THR A 1 159 ? 8.303 -8.321 -12.652 1.00 92.88 159 THR A C 1
ATOM 1273 O O . THR A 1 159 ? 9.402 -8.480 -12.119 1.00 92.88 159 THR A O 1
ATOM 1276 N N . ARG A 1 160 ? 7.280 -9.156 -12.408 1.00 83.38 160 ARG A N 1
ATOM 1277 C CA . ARG A 1 160 ? 7.508 -10.327 -11.538 1.00 83.38 160 ARG A CA 1
ATOM 1278 C C . ARG A 1 160 ? 8.496 -11.307 -12.201 1.00 83.38 160 ARG A C 1
ATOM 1280 O O . ARG A 1 160 ? 8.194 -11.795 -13.287 1.00 83.38 160 ARG A O 1
ATOM 1287 N N . PRO A 1 161 ? 9.645 -11.618 -11.573 1.00 81.44 161 PRO A N 1
ATOM 1288 C CA . PRO A 1 161 ? 10.567 -12.614 -12.101 1.00 81.44 161 PRO A CA 1
ATOM 1289 C C . PRO A 1 161 ? 9.966 -14.024 -12.006 1.00 81.44 161 PRO A C 1
ATOM 1291 O O . PRO A 1 161 ? 9.043 -14.270 -11.228 1.00 81.44 161 PRO A O 1
ATOM 1294 N N . GLN A 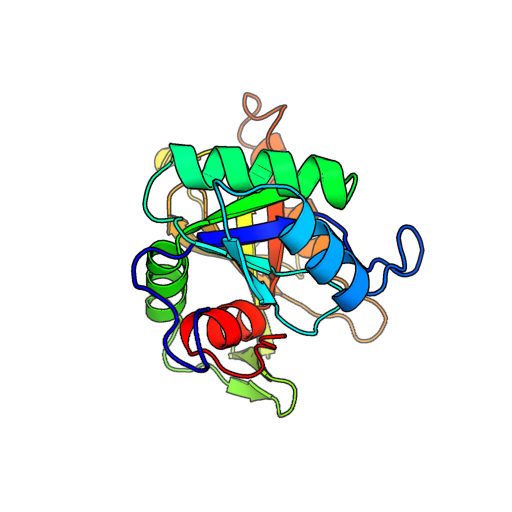1 162 ? 10.498 -14.952 -12.805 1.00 72.94 162 GLN A N 1
ATOM 1295 C CA . GLN A 1 162 ? 10.052 -16.351 -12.816 1.00 72.94 162 GLN A CA 1
ATOM 1296 C C . GLN A 1 162 ? 10.347 -17.066 -11.487 1.00 72.94 162 GLN A C 1
ATOM 1298 O O . GLN A 1 162 ? 9.557 -17.897 -11.043 1.00 72.94 162 GLN A O 1
ATOM 1303 N N . THR A 1 163 ? 11.445 -16.701 -10.821 1.00 66.81 163 THR A N 1
ATOM 1304 C CA . THR A 1 163 ? 11.843 -17.211 -9.505 1.00 66.81 163 THR A CA 1
ATOM 1305 C C . THR A 1 163 ? 11.986 -16.058 -8.511 1.00 66.81 163 THR A C 1
ATOM 1307 O O . THR A 1 163 ? 12.579 -15.017 -8.804 1.00 66.81 163 THR A O 1
ATOM 1310 N N . GLY A 1 164 ? 11.408 -16.222 -7.319 1.00 60.28 164 GLY A N 1
ATOM 1311 C CA . GLY A 1 164 ? 11.374 -15.163 -6.309 1.00 60.28 164 GLY A CA 1
ATOM 1312 C C . GLY A 1 164 ? 10.552 -13.938 -6.736 1.00 60.28 164 GLY A C 1
ATOM 1313 O O . GLY A 1 164 ? 9.755 -13.985 -7.671 1.00 60.28 164 GLY A O 1
ATOM 1314 N N . GLY A 1 165 ? 10.698 -12.834 -6.007 1.00 60.88 165 GLY A N 1
ATOM 1315 C CA . GLY A 1 165 ? 9.974 -11.585 -6.256 1.00 60.88 165 GLY A CA 1
ATOM 1316 C C . GLY A 1 165 ? 8.875 -11.339 -5.231 1.00 60.88 165 GLY A C 1
ATOM 1317 O O . GLY A 1 165 ? 7.847 -12.024 -5.212 1.00 60.88 165 GLY A O 1
ATOM 1318 N N . ASP A 1 166 ? 9.110 -10.325 -4.407 1.00 76.12 166 ASP A N 1
ATOM 1319 C CA . ASP A 1 166 ? 8.180 -9.828 -3.405 1.00 76.12 166 ASP A CA 1
ATOM 1320 C C . ASP A 1 166 ? 7.860 -8.354 -3.674 1.00 76.12 166 ASP A C 1
ATOM 1322 O O . ASP A 1 166 ? 8.662 -7.608 -4.237 1.00 76.12 166 ASP A O 1
ATOM 1326 N N . VAL A 1 167 ? 6.672 -7.939 -3.251 1.00 85.31 167 VAL A N 1
ATOM 1327 C CA . VAL A 1 167 ? 6.209 -6.555 -3.271 1.00 85.31 167 VAL A CA 1
ATOM 1328 C C . VAL A 1 167 ? 7.181 -5.634 -2.522 1.00 85.31 167 VAL A C 1
ATOM 1330 O O . VAL A 1 167 ? 7.350 -4.491 -2.942 1.00 85.31 167 VAL A O 1
ATOM 1333 N N . GLY A 1 168 ? 7.896 -6.137 -1.506 1.00 87.81 168 GLY A N 1
ATOM 1334 C CA . GLY A 1 168 ? 8.974 -5.402 -0.839 1.00 87.81 168 GLY A CA 1
ATOM 1335 C C . GLY A 1 168 ? 10.026 -4.840 -1.806 1.00 87.81 168 GLY A C 1
ATOM 1336 O O . GLY A 1 168 ? 10.437 -3.695 -1.653 1.00 87.81 168 GLY A O 1
ATOM 1337 N N . GLN A 1 169 ? 10.378 -5.565 -2.878 1.00 89.75 169 GLN A N 1
ATOM 1338 C CA . GLN A 1 169 ? 11.336 -5.080 -3.886 1.00 89.75 169 GLN A CA 1
ATOM 1339 C C . GLN A 1 169 ? 10.835 -3.830 -4.619 1.00 89.75 169 GLN A C 1
ATOM 1341 O O . GLN A 1 169 ? 11.629 -2.948 -4.944 1.00 89.75 169 GLN A O 1
ATOM 1346 N N . VAL A 1 170 ? 9.527 -3.750 -4.874 1.00 94.25 170 VAL A N 1
ATOM 1347 C CA . VAL A 1 170 ? 8.896 -2.608 -5.549 1.00 94.25 170 VAL A CA 1
ATOM 1348 C C . VAL A 1 170 ? 8.955 -1.380 -4.646 1.00 94.25 170 VAL A C 1
ATOM 1350 O O . VAL A 1 170 ? 9.407 -0.321 -5.079 1.00 94.25 170 VAL A O 1
ATOM 1353 N N . THR A 1 171 ? 8.591 -1.546 -3.373 1.00 95.12 171 THR A N 1
ATOM 1354 C CA . THR A 1 171 ? 8.683 -0.490 -2.359 1.00 95.12 171 THR A CA 1
ATOM 1355 C C . THR A 1 171 ? 10.120 0.002 -2.201 1.00 95.12 171 THR A C 1
ATOM 1357 O O . THR A 1 171 ? 10.374 1.199 -2.293 1.00 95.12 171 THR A O 1
ATOM 1360 N N . THR A 1 172 ? 11.089 -0.906 -2.034 1.00 94.50 172 THR A N 1
ATOM 1361 C CA . THR A 1 172 ? 12.508 -0.543 -1.903 1.00 94.50 172 THR A CA 1
ATOM 1362 C C . THR A 1 172 ? 13.025 0.195 -3.135 1.00 94.50 172 THR A C 1
ATOM 1364 O O . THR A 1 172 ? 13.780 1.154 -2.989 1.00 94.50 172 THR A O 1
ATOM 1367 N N . ALA A 1 173 ? 12.636 -0.227 -4.343 1.00 95.31 173 ALA A N 1
ATOM 1368 C CA . ALA A 1 173 ? 13.032 0.448 -5.575 1.00 95.31 173 ALA A CA 1
ATOM 1369 C C . ALA A 1 173 ? 12.501 1.887 -5.629 1.00 95.31 173 ALA A C 1
ATOM 1371 O O . ALA A 1 173 ? 13.280 2.796 -5.913 1.00 95.31 173 ALA A O 1
ATOM 1372 N N . LEU A 1 174 ? 11.221 2.100 -5.298 1.00 96.44 174 LEU A N 1
ATOM 1373 C CA . LEU A 1 174 ? 10.632 3.439 -5.242 1.00 96.44 174 LEU A CA 1
ATOM 1374 C C . LEU A 1 174 ? 11.317 4.316 -4.193 1.00 96.44 174 LEU A C 1
ATOM 1376 O O . LEU A 1 174 ? 11.746 5.418 -4.516 1.00 96.44 174 LEU A O 1
ATOM 1380 N N . LEU A 1 175 ? 11.479 3.823 -2.963 1.00 95.56 175 LEU A N 1
ATOM 1381 C CA . LEU A 1 175 ? 12.103 4.598 -1.889 1.00 95.56 175 LEU A CA 1
ATOM 1382 C C . LEU A 1 175 ? 13.550 4.973 -2.226 1.00 95.56 175 LEU A C 1
ATOM 1384 O O . LEU A 1 175 ? 13.940 6.120 -2.038 1.00 95.56 175 LEU A O 1
ATOM 1388 N N . LYS A 1 176 ? 14.343 4.042 -2.776 1.00 94.38 176 LYS A N 1
ATOM 1389 C CA . LYS A 1 176 ? 15.708 4.342 -3.244 1.00 94.38 176 LYS A CA 1
ATOM 1390 C C . LYS A 1 176 ? 15.706 5.407 -4.335 1.00 94.38 176 LYS A C 1
ATOM 1392 O O . LYS A 1 176 ? 16.557 6.291 -4.321 1.00 94.38 176 LYS A O 1
ATOM 1397 N N . HIS A 1 177 ? 14.759 5.324 -5.265 1.00 94.56 177 HIS A N 1
ATOM 1398 C CA . HIS A 1 177 ? 14.629 6.296 -6.338 1.00 94.56 177 HIS A CA 1
ATOM 1399 C C . HIS A 1 177 ? 14.261 7.686 -5.803 1.00 94.56 177 HIS A C 1
ATOM 1401 O O . HIS A 1 177 ? 14.925 8.659 -6.144 1.00 94.56 177 HIS A O 1
ATOM 1407 N N . LEU A 1 178 ? 13.268 7.788 -4.917 1.00 94.06 178 LEU A N 1
ATOM 1408 C CA . LEU A 1 178 ? 12.864 9.059 -4.313 1.00 94.06 178 LEU A CA 1
ATOM 1409 C C . LEU A 1 178 ? 13.984 9.659 -3.459 1.00 94.06 178 LEU A C 1
ATOM 1411 O O . LEU A 1 178 ? 14.330 10.816 -3.651 1.00 94.06 178 LEU A O 1
ATOM 1415 N N . LYS A 1 179 ? 14.636 8.872 -2.595 1.00 92.06 179 LYS A N 1
ATOM 1416 C CA . LYS A 1 179 ? 15.746 9.361 -1.755 1.00 92.06 179 LYS A CA 1
ATOM 1417 C C . LYS A 1 179 ? 16.951 9.831 -2.568 1.00 92.06 179 LYS A C 1
ATOM 1419 O O . LYS A 1 179 ? 17.618 10.779 -2.170 1.00 92.06 179 LYS A O 1
ATOM 1424 N N . LYS A 1 180 ? 17.224 9.197 -3.714 1.00 90.12 180 LYS A N 1
ATOM 1425 C CA . LYS A 1 180 ? 18.296 9.623 -4.626 1.00 90.12 180 LYS A CA 1
ATOM 1426 C C . LYS A 1 180 ? 17.991 10.971 -5.288 1.00 90.12 180 LYS A C 1
ATOM 1428 O O . LYS A 1 180 ? 18.907 11.761 -5.475 1.00 90.12 180 LYS A O 1
ATOM 1433 N N . ASN A 1 181 ? 16.735 11.216 -5.659 1.00 86.25 181 ASN A N 1
ATOM 1434 C CA . ASN A 1 181 ? 16.336 12.420 -6.395 1.00 86.25 181 ASN A CA 1
ATOM 1435 C C . ASN A 1 181 ? 15.836 13.557 -5.483 1.00 86.25 181 ASN A C 1
ATOM 1437 O O . ASN A 1 181 ? 15.757 14.703 -5.914 1.00 86.25 181 ASN A O 1
ATOM 1441 N N . CYS A 1 182 ? 15.532 13.258 -4.219 1.00 85.75 182 CYS A N 1
ATOM 1442 C CA . CYS A 1 182 ? 15.019 14.198 -3.227 1.00 85.75 182 CYS A CA 1
ATOM 1443 C C . CYS A 1 182 ? 15.772 13.993 -1.903 1.00 85.75 182 CYS A C 1
ATOM 1445 O O . CYS A 1 182 ? 15.289 13.319 -0.992 1.00 85.75 182 CYS A O 1
ATOM 1447 N N . ALA A 1 183 ? 16.974 14.569 -1.794 1.00 75.75 183 ALA A N 1
ATOM 1448 C CA . ALA A 1 183 ? 17.896 14.335 -0.674 1.00 75.75 183 ALA A CA 1
ATOM 1449 C C . ALA A 1 183 ? 17.326 14.690 0.718 1.00 75.75 183 ALA A C 1
ATOM 1451 O O . ALA A 1 183 ? 17.809 14.184 1.727 1.00 75.75 183 ALA A O 1
ATOM 1452 N N . PHE A 1 184 ? 16.281 15.522 0.783 1.00 82.62 184 PHE A N 1
ATOM 1453 C CA . PHE A 1 184 ? 15.611 15.893 2.033 1.00 82.62 184 PHE A CA 1
ATOM 1454 C C . PHE A 1 184 ? 14.692 14.788 2.596 1.00 82.62 184 PHE A C 1
ATOM 1456 O O . PHE A 1 184 ? 14.310 14.850 3.760 1.00 82.62 184 PHE A O 1
ATOM 1463 N N . LEU A 1 185 ? 14.376 13.741 1.823 1.00 83.88 185 LEU A N 1
ATOM 1464 C CA . LEU A 1 185 ? 13.471 12.648 2.214 1.00 83.88 185 LEU A CA 1
ATOM 1465 C C . LEU A 1 185 ? 14.182 11.516 2.981 1.00 83.88 185 LEU A C 1
ATOM 1467 O O . LEU A 1 185 ? 14.018 10.332 2.675 1.00 83.88 185 LEU A O 1
ATOM 1471 N N . THR A 1 186 ? 15.007 11.842 3.976 1.00 76.75 186 THR A N 1
ATOM 1472 C CA . THR A 1 186 ? 15.849 10.842 4.666 1.00 76.75 186 THR A CA 1
ATOM 1473 C C . THR A 1 186 ? 15.031 9.817 5.459 1.00 76.75 186 THR A C 1
ATOM 1475 O O . THR A 1 186 ? 15.347 8.622 5.425 1.00 76.75 186 THR A O 1
ATOM 1478 N N . GLN A 1 187 ? 13.930 10.253 6.075 1.00 87.75 187 GLN A N 1
ATOM 1479 C CA . GLN A 1 187 ? 13.044 9.426 6.904 1.00 87.75 187 GLN A CA 1
ATOM 1480 C C . GLN A 1 187 ? 11.890 8.773 6.133 1.00 87.75 187 GLN A C 1
ATOM 1482 O O . GLN A 1 187 ? 11.130 8.003 6.717 1.00 87.75 187 GLN A O 1
ATOM 1487 N N . LEU A 1 188 ? 11.804 8.997 4.815 1.00 92.25 188 LEU A N 1
ATOM 1488 C CA . LEU A 1 188 ? 10.720 8.447 4.008 1.00 92.25 188 LEU A CA 1
ATOM 1489 C C . LEU A 1 188 ? 10.697 6.919 4.095 1.00 92.25 188 LEU A C 1
ATOM 1491 O O . LEU A 1 188 ? 11.695 6.245 3.797 1.00 92.25 188 LEU A O 1
ATOM 1495 N N . ASP A 1 189 ? 9.529 6.391 4.432 1.00 94.06 189 ASP A N 1
ATOM 1496 C CA . ASP A 1 189 ? 9.231 4.972 4.421 1.00 94.06 189 ASP A CA 1
ATOM 1497 C C . ASP A 1 189 ? 7.995 4.681 3.563 1.00 94.06 189 ASP A C 1
ATOM 1499 O O . ASP A 1 189 ? 7.281 5.578 3.109 1.00 94.06 189 ASP A O 1
ATOM 1503 N N . GLY A 1 190 ? 7.745 3.403 3.305 1.00 95.31 190 GLY A N 1
ATOM 1504 C CA . GLY A 1 190 ? 6.594 2.976 2.538 1.00 95.31 190 GLY A CA 1
ATOM 1505 C C . GLY A 1 190 ? 6.261 1.507 2.722 1.00 95.31 190 GLY A C 1
ATOM 1506 O O . GLY A 1 190 ? 7.070 0.695 3.175 1.00 95.31 190 GLY A O 1
ATOM 1507 N N . THR A 1 191 ? 5.050 1.144 2.315 1.00 95.75 191 THR A N 1
ATOM 1508 C CA . THR A 1 191 ? 4.632 -0.250 2.217 1.00 95.75 191 THR A CA 1
ATOM 1509 C C . THR A 1 191 ? 3.882 -0.497 0.919 1.00 95.75 191 THR A C 1
ATOM 1511 O O . THR A 1 191 ? 3.075 0.315 0.471 1.00 95.75 191 THR A O 1
ATOM 1514 N N . GLY A 1 192 ? 4.169 -1.636 0.295 1.00 95.56 192 GLY A N 1
ATOM 1515 C CA . GLY A 1 192 ? 3.574 -2.017 -0.976 1.00 95.56 192 GLY A CA 1
ATOM 1516 C C . GLY A 1 192 ? 2.463 -3.038 -0.776 1.00 95.56 192 GLY A C 1
ATOM 1517 O O . GLY A 1 192 ? 2.582 -3.951 0.047 1.00 95.56 192 GLY A O 1
ATOM 1518 N N . ARG A 1 193 ? 1.390 -2.933 -1.557 1.00 94.88 193 ARG A N 1
ATOM 1519 C CA . ARG A 1 193 ? 0.306 -3.917 -1.629 1.00 94.88 193 ARG A CA 1
ATOM 1520 C C . ARG A 1 193 ? -0.087 -4.164 -3.075 1.00 94.88 193 ARG A C 1
ATOM 1522 O O . ARG A 1 193 ? -0.155 -3.257 -3.895 1.00 94.88 193 ARG A O 1
ATOM 1529 N N . ALA A 1 194 ? -0.368 -5.422 -3.404 1.00 94.38 194 ALA A N 1
ATOM 1530 C CA . ALA A 1 194 ? -0.929 -5.734 -4.712 1.00 94.38 194 ALA A CA 1
ATOM 1531 C C . ALA A 1 194 ? -2.314 -5.088 -4.840 1.00 94.38 194 ALA A C 1
ATOM 1533 O O . ALA A 1 194 ? -3.127 -5.227 -3.926 1.00 94.38 194 ALA A O 1
ATOM 1534 N N . MET A 1 195 ? -2.614 -4.462 -5.980 1.00 95.88 195 MET A N 1
ATOM 1535 C CA . MET A 1 195 ? -3.896 -3.767 -6.157 1.00 95.88 195 MET A CA 1
ATOM 1536 C C . MET A 1 195 ? -5.119 -4.680 -6.034 1.00 95.88 195 MET A C 1
ATOM 1538 O O . MET A 1 195 ? -6.184 -4.222 -5.641 1.00 95.88 195 MET A O 1
ATOM 1542 N N . GLY A 1 196 ? -4.962 -5.985 -6.265 1.00 94.44 196 GLY A N 1
ATOM 1543 C CA . GLY A 1 196 ? -5.996 -6.977 -5.961 1.00 94.44 196 GLY A CA 1
ATOM 1544 C C . GLY A 1 196 ? -6.446 -6.983 -4.498 1.00 94.44 196 GLY A C 1
ATOM 1545 O O . GLY A 1 196 ? -7.629 -7.113 -4.223 1.00 94.44 196 GLY A O 1
ATOM 1546 N N . VAL A 1 197 ? -5.516 -6.771 -3.562 1.00 94.06 197 VAL A N 1
ATOM 1547 C CA . VAL A 1 197 ? -5.811 -6.677 -2.121 1.00 94.06 197 VAL A CA 1
ATOM 1548 C C . VAL A 1 197 ? -6.598 -5.411 -1.818 1.00 94.06 197 VAL A C 1
ATOM 1550 O O . VAL A 1 197 ? -7.568 -5.452 -1.069 1.00 94.06 197 VAL A O 1
ATOM 1553 N N . ILE A 1 198 ? -6.199 -4.292 -2.424 1.00 96.00 198 ILE A N 1
ATOM 1554 C CA . ILE A 1 198 ? -6.895 -3.012 -2.272 1.00 96.00 198 ILE A CA 1
ATOM 1555 C C . ILE A 1 198 ? -8.315 -3.120 -2.829 1.00 96.00 198 ILE A C 1
ATOM 1557 O O . ILE A 1 198 ? -9.266 -2.745 -2.149 1.00 96.00 198 ILE A O 1
ATOM 1561 N N . LYS A 1 199 ? -8.471 -3.724 -4.013 1.00 94.75 199 LYS A N 1
ATOM 1562 C CA . LYS A 1 199 ? -9.772 -4.015 -4.624 1.00 94.75 199 LYS A CA 1
ATOM 1563 C C . LYS A 1 199 ? -10.640 -4.877 -3.708 1.00 94.75 199 LYS A C 1
ATOM 1565 O O . LYS A 1 199 ? -11.795 -4.529 -3.478 1.00 94.75 199 LYS A O 1
ATOM 1570 N N . ASP A 1 200 ? -10.097 -5.954 -3.151 1.00 93.50 200 ASP A N 1
ATOM 1571 C CA . ASP A 1 200 ? -10.800 -6.828 -2.204 1.00 93.50 200 ASP A CA 1
ATOM 1572 C C . ASP A 1 200 ? -11.272 -6.055 -0.962 1.00 93.50 200 ASP A C 1
ATOM 1574 O O . ASP A 1 200 ? -12.447 -6.120 -0.605 1.00 93.50 200 ASP A O 1
ATOM 1578 N N . ILE A 1 201 ? -10.411 -5.218 -0.378 1.00 92.88 201 ILE A N 1
ATOM 1579 C CA . ILE A 1 201 ? -10.746 -4.359 0.768 1.00 92.88 201 ILE A CA 1
ATOM 1580 C C . ILE A 1 201 ? -11.894 -3.393 0.438 1.00 92.88 201 ILE A C 1
ATOM 1582 O O . ILE A 1 201 ? -12.894 -3.340 1.157 1.00 92.88 201 ILE A O 1
ATOM 1586 N N . VAL A 1 202 ? -11.792 -2.624 -0.652 1.00 92.56 202 VAL A N 1
ATOM 1587 C CA . VAL A 1 202 ? -12.780 -1.569 -0.950 1.00 92.56 202 VAL A CA 1
ATOM 1588 C C . VAL A 1 202 ? -14.111 -2.135 -1.450 1.00 92.56 202 VAL A C 1
ATOM 1590 O O . VAL A 1 202 ? -15.167 -1.586 -1.113 1.00 92.56 202 VAL A O 1
ATOM 1593 N N . THR A 1 203 ? -14.067 -3.257 -2.185 1.00 90.06 203 THR A N 1
ATOM 1594 C CA . THR A 1 203 ? -15.247 -3.997 -2.681 1.00 90.06 203 THR A CA 1
ATOM 1595 C C . THR A 1 203 ? -15.790 -5.018 -1.687 1.00 90.06 203 THR A C 1
ATOM 1597 O O . THR A 1 203 ? -16.832 -5.622 -1.938 1.00 90.06 203 THR A O 1
ATOM 1600 N N . ARG A 1 204 ? -15.121 -5.183 -0.541 1.00 85.44 204 ARG A N 1
ATOM 1601 C CA . ARG A 1 204 ? -15.492 -6.098 0.546 1.00 85.44 204 ARG A CA 1
ATOM 1602 C C . ARG A 1 204 ? -15.447 -7.577 0.162 1.00 85.44 204 ARG A C 1
ATOM 1604 O O . ARG A 1 204 ? -16.097 -8.408 0.796 1.00 85.44 204 ARG A O 1
ATOM 1611 N N . LYS A 1 205 ? -14.682 -7.917 -0.871 1.00 84.88 205 LYS A N 1
ATOM 1612 C CA . LYS A 1 205 ? -14.456 -9.301 -1.286 1.00 84.88 205 LYS A CA 1
ATOM 1613 C C . LYS A 1 205 ? -13.331 -9.900 -0.454 1.00 84.88 205 LYS A C 1
ATOM 1615 O O . LYS A 1 205 ? -12.376 -9.219 -0.108 1.00 84.88 205 LYS A O 1
ATOM 1620 N N . ASN A 1 206 ? -13.457 -11.181 -0.116 1.00 85.50 206 ASN A N 1
ATOM 1621 C CA . ASN A 1 206 ? -12.440 -11.943 0.616 1.00 85.50 206 ASN A CA 1
ATOM 1622 C C . ASN A 1 206 ? -12.050 -11.385 1.998 1.00 85.50 206 ASN A C 1
ATOM 1624 O O . ASN A 1 206 ? -11.011 -11.771 2.524 1.00 85.50 206 ASN A O 1
ATOM 1628 N N . LEU A 1 207 ? -12.864 -10.524 2.613 1.00 89.12 207 LEU A N 1
ATOM 1629 C CA . LEU A 1 207 ? -12.648 -10.068 3.986 1.00 89.12 207 LEU A CA 1
ATOM 1630 C C . LEU A 1 207 ? -13.246 -11.050 4.996 1.00 89.12 207 LEU A C 1
ATOM 1632 O O . LEU A 1 207 ? -14.300 -11.645 4.760 1.00 89.12 207 LEU A O 1
ATOM 1636 N N . ARG A 1 208 ? -12.562 -11.209 6.128 1.00 89.94 208 ARG A N 1
ATOM 1637 C CA . ARG A 1 208 ? -13.023 -11.978 7.284 1.00 89.94 208 ARG A CA 1
ATOM 1638 C C . ARG A 1 208 ? -13.494 -11.013 8.367 1.00 89.94 208 ARG A C 1
ATOM 1640 O O . ARG A 1 208 ? -12.833 -10.006 8.619 1.00 89.94 208 ARG A O 1
ATOM 1647 N N . TYR A 1 209 ? -14.627 -11.343 8.970 1.00 81.00 209 TYR A N 1
ATOM 1648 C CA . TYR A 1 209 ? -15.263 -10.615 10.062 1.00 81.00 209 TYR A CA 1
ATOM 1649 C C . TYR A 1 209 ? -15.535 -11.676 11.125 1.00 81.00 209 TYR A C 1
ATOM 1651 O O . TYR A 1 209 ? -16.507 -12.420 11.008 1.00 81.00 209 TYR A O 1
ATOM 1659 N N . ASP A 1 210 ? -14.595 -11.834 12.050 1.00 68.25 210 ASP A N 1
ATOM 1660 C CA . ASP A 1 210 ? -14.790 -12.641 13.260 1.00 68.25 210 ASP A CA 1
ATOM 1661 C C . ASP A 1 210 ? -15.377 -11.736 14.347 1.00 68.25 210 ASP A C 1
ATOM 1663 O O . ASP A 1 210 ? -14.994 -10.540 14.354 1.00 68.25 210 ASP A O 1
#